Protein AF-A0A938MRL7-F1 (afdb_monomer)

Sequence (234 aa):
MRAWLLA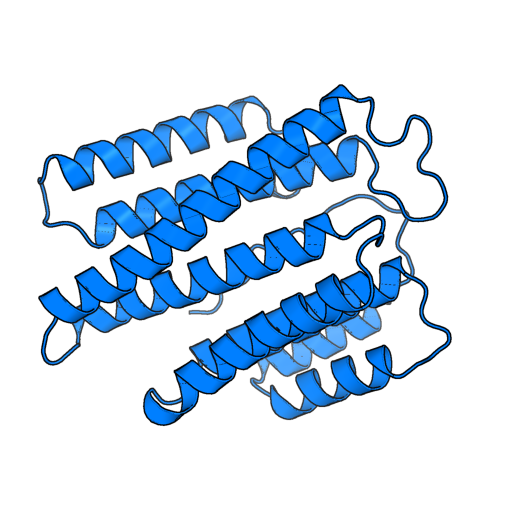ACFGLAANAAQFERADRQFLDGLLARRLFSMAELECRQKLQDGTLSDTARVEWVIELMRTRSERAAHAATANRAAHWQAAHDAAREFLERYPEARRRVLVEVQDALTSLAEGELARMEADVAAQPEAARERALTTIREAARELERLDKTLIEQITRGGGRDADDGALTTDELFSLQNNVRFQLARAYRNRALCYLPKSDDRVAALSMAVEQLHRTLSQLRADDPLAR

pLDDT: mean 87.22, std 16.65, range [33.06, 98.56]

Solvent-accessible surface area (backbone atoms only — not comparable to full-atom values): 12538 Å² total; per-residue (Å²): 137,80,77,76,83,69,76,67,89,79,58,68,74,99,77,72,81,69,70,40,71,63,59,52,53,49,44,52,54,27,54,76,69,65,38,40,72,59,41,42,49,51,31,52,55,56,69,67,44,86,83,60,48,74,59,50,45,52,52,38,50,48,52,36,26,50,42,29,40,54,42,20,77,72,41,59,77,94,56,18,65,63,27,45,48,52,18,50,46,51,41,50,55,46,51,69,76,41,71,82,44,72,56,47,66,60,44,56,49,52,44,31,51,46,39,34,52,51,14,50,50,39,41,65,48,11,81,76,42,100,52,36,70,66,33,20,51,55,15,38,52,39,23,52,51,18,34,53,47,33,55,52,49,45,52,53,42,53,53,45,49,72,75,49,29,41,92,62,57,56,99,62,46,56,34,45,67,45,47,50,52,48,39,45,47,40,39,48,50,34,17,51,31,28,43,53,45,19,70,52,40,60,89,91,35,68,69,21,52,52,25,40,50,52,16,52,52,35,41,52,58,36,64,77,67,60,52,88,80,35,56,90,67,108

Nearest PDB structures (foldseek):
  3efz-assembly2_C  TM=4.081E-01  e=1.093E+00  Cryptosporidium parvum Iowa II
  3efz-assembly1_A  TM=4.823E-01  e=2.180E+00  Cryptosporidium parvum Iowa II
  7qx4-assembly1_A  TM=4.033E-01  e=2.000E+00  Bacillus thuringiensis serovar israelensis
  7qx7-assembly1_A  TM=4.022E-01  e=2.824E+00  Bacillus thuringiensis serovar israelensis
  7qx6-assembly1_A  TM=4.034E-01  e=3.989E+00  Bacillus thuringiensis serovar israelensis

Mean predicted aligned error: 6.42 Å

Radius of gyration: 18.01 Å; Cα contacts (8 Å, |Δi|>4): 263; chains: 1; bounding box: 54×32×51 Å

Structure (mmCIF, N/CA/C/O backbone):
data_AF-A0A938MRL7-F1
#
_entry.id   AF-A0A938MRL7-F1
#
loop_
_atom_site.group_PDB
_atom_site.id
_atom_site.type_symbol
_atom_site.label_atom_id
_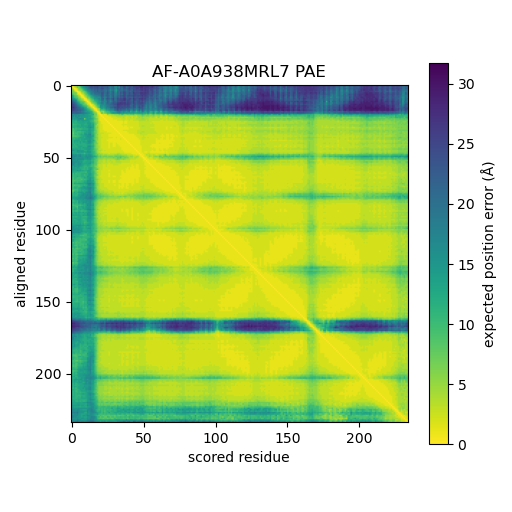atom_site.label_alt_id
_atom_site.label_comp_id
_atom_site.label_asym_id
_atom_site.label_entity_id
_atom_site.label_seq_id
_atom_site.pdbx_PDB_ins_code
_atom_site.Cartn_x
_atom_site.Cartn_y
_atom_site.Cartn_z
_atom_site.occupancy
_atom_site.B_iso_or_equiv
_atom_site.auth_seq_id
_atom_site.auth_comp_id
_atom_site.auth_asym_id
_atom_site.auth_atom_id
_atom_site.pdbx_PDB_model_num
ATOM 1 N N . MET A 1 1 ? 5.337 -14.453 -6.309 1.00 36.81 1 MET A N 1
ATOM 2 C CA . MET A 1 1 ? 5.127 -12.991 -6.197 1.00 36.81 1 MET A CA 1
ATOM 3 C C . MET A 1 1 ? 3.975 -12.628 -5.240 1.00 36.81 1 MET A C 1
ATOM 5 O O . MET A 1 1 ? 3.360 -11.597 -5.420 1.00 36.81 1 MET A O 1
ATOM 9 N N . ARG A 1 2 ? 3.670 -13.447 -4.212 1.00 37.44 2 ARG A N 1
ATOM 10 C CA . ARG A 1 2 ? 2.570 -13.207 -3.245 1.00 37.44 2 ARG A CA 1
ATOM 11 C C . ARG A 1 2 ? 2.991 -12.420 -1.988 1.00 37.44 2 ARG A C 1
ATOM 13 O O . ARG A 1 2 ? 2.153 -12.109 -1.162 1.00 37.44 2 ARG A O 1
ATOM 20 N N . ALA A 1 3 ? 4.283 -12.127 -1.828 1.00 33.06 3 ALA A N 1
ATOM 21 C CA . ALA A 1 3 ? 4.843 -11.665 -0.554 1.00 33.06 3 ALA A CA 1
ATOM 22 C C . ALA A 1 3 ? 4.902 -10.135 -0.372 1.00 33.06 3 ALA A C 1
ATOM 24 O O . ALA A 1 3 ? 5.317 -9.686 0.685 1.00 33.06 3 ALA A O 1
ATOM 25 N N . TRP A 1 4 ? 4.535 -9.330 -1.377 1.00 40.31 4 TRP A N 1
ATOM 26 C CA . TRP A 1 4 ? 4.836 -7.886 -1.362 1.00 40.31 4 TRP A CA 1
ATOM 27 C C . TRP A 1 4 ? 3.601 -6.982 -1.219 1.00 40.31 4 TRP A C 1
ATOM 29 O O . TRP A 1 4 ? 3.740 -5.830 -0.827 1.00 40.31 4 TRP A O 1
ATOM 39 N N . LEU A 1 5 ? 2.387 -7.478 -1.463 1.00 38.44 5 LEU A N 1
ATOM 40 C CA . LEU A 1 5 ? 1.155 -6.695 -1.265 1.00 38.44 5 LEU A CA 1
ATOM 41 C C . LEU A 1 5 ? 0.521 -6.902 0.122 1.00 38.44 5 LEU A C 1
ATOM 43 O O . LEU A 1 5 ? -0.350 -6.144 0.533 1.00 38.44 5 LEU A O 1
ATOM 47 N N . LEU A 1 6 ? 1.020 -7.875 0.887 1.00 39.78 6 LEU A N 1
ATOM 48 C CA . LEU A 1 6 ? 0.556 -8.196 2.233 1.00 39.78 6 LEU A CA 1
ATOM 49 C C . LEU A 1 6 ? 1.497 -7.619 3.287 1.00 39.78 6 LEU A C 1
ATOM 51 O O . LEU A 1 6 ? 2.194 -8.342 3.988 1.00 39.78 6 LEU A O 1
ATOM 55 N N . ALA A 1 7 ? 1.488 -6.304 3.424 1.00 39.88 7 ALA A N 1
ATOM 56 C CA . ALA A 1 7 ? 1.754 -5.708 4.725 1.00 39.88 7 ALA A CA 1
ATOM 57 C C . ALA A 1 7 ? 0.491 -4.976 5.162 1.00 39.88 7 ALA A C 1
ATOM 59 O O . ALA A 1 7 ? 0.459 -3.765 5.355 1.00 39.88 7 ALA A O 1
ATOM 60 N N . ALA A 1 8 ? -0.568 -5.777 5.246 1.00 41.50 8 ALA A N 1
ATOM 61 C CA . ALA A 1 8 ? -1.735 -5.525 6.055 1.00 41.50 8 ALA A CA 1
ATOM 62 C C . ALA A 1 8 ? -1.328 -4.803 7.353 1.00 41.50 8 ALA A C 1
ATOM 64 O O . ALA A 1 8 ? -0.519 -5.325 8.118 1.00 41.50 8 ALA A O 1
ATOM 65 N N . CYS A 1 9 ? -1.937 -3.653 7.644 1.00 39.16 9 CYS A N 1
ATOM 66 C CA . CYS A 1 9 ? -1.924 -3.025 8.973 1.00 39.16 9 CYS A CA 1
ATOM 67 C C . CYS A 1 9 ? -2.619 -3.896 10.052 1.00 39.16 9 CYS A C 1
ATOM 69 O O . CYS A 1 9 ? -3.051 -3.396 11.086 1.00 39.16 9 CYS A O 1
ATOM 71 N N . PHE A 1 10 ? -2.779 -5.201 9.828 1.00 44.22 10 PHE A N 1
ATOM 72 C CA . PHE A 1 10 ? -3.699 -6.040 10.579 1.00 44.22 10 PHE A CA 1
ATOM 73 C C . PHE A 1 10 ? -2.968 -6.922 11.578 1.00 44.22 10 PHE A C 1
ATOM 75 O O . PHE A 1 10 ? -2.737 -8.110 11.364 1.00 44.22 10 PHE A O 1
ATOM 82 N N . GLY A 1 11 ? -2.695 -6.321 12.726 1.00 38.25 11 GLY A N 1
ATOM 83 C CA . GLY A 1 11 ? -2.527 -7.051 13.971 1.00 38.25 11 GLY A CA 1
ATOM 84 C C . GLY A 1 11 ? -2.729 -6.123 15.157 1.00 38.25 11 GLY A C 1
ATOM 85 O O . GLY A 1 11 ? -1.874 -6.001 16.018 1.00 38.25 11 GLY A O 1
ATOM 86 N N . LEU A 1 12 ? -3.859 -5.429 15.193 1.00 40.09 12 LEU A N 1
ATOM 87 C CA . LEU A 1 12 ? -4.138 -4.487 16.258 1.00 40.09 12 LEU A CA 1
ATOM 88 C C . LEU A 1 12 ? -5.397 -4.890 17.028 1.00 40.09 12 LEU A C 1
ATOM 90 O O . LEU A 1 12 ? -6.520 -4.773 16.557 1.00 40.09 12 LEU A O 1
ATOM 94 N N . ALA A 1 13 ? -5.099 -5.512 18.172 1.00 33.78 13 ALA A N 1
ATOM 95 C CA . ALA A 1 13 ? -5.871 -5.760 19.387 1.00 33.78 13 ALA A CA 1
ATOM 96 C C . ALA A 1 13 ? -7.407 -5.931 19.302 1.00 33.78 13 ALA A C 1
ATOM 98 O O . ALA A 1 13 ? -8.178 -4.980 19.304 1.00 33.78 13 ALA A O 1
ATOM 99 N N . ALA A 1 14 ? -7.822 -7.198 19.398 1.00 36.56 14 ALA A N 1
ATOM 100 C CA . ALA A 1 14 ? -8.811 -7.772 20.330 1.00 36.56 14 ALA A CA 1
ATOM 101 C C . ALA A 1 14 ? -10.240 -7.202 20.515 1.00 36.56 14 ALA A C 1
ATOM 103 O O . ALA A 1 14 ? -11.032 -7.922 21.113 1.00 36.56 14 ALA A O 1
ATOM 104 N N . ASN A 1 15 ? -10.631 -6.034 19.996 1.00 38.38 15 ASN A N 1
ATOM 105 C CA . ASN A 1 15 ? -11.994 -5.498 20.198 1.00 38.38 15 ASN A CA 1
ATOM 106 C C . ASN A 1 15 ? -12.807 -5.231 18.918 1.00 38.38 15 ASN A C 1
ATOM 108 O O . ASN A 1 15 ? -13.954 -4.807 19.004 1.00 38.38 15 ASN A O 1
ATOM 112 N N . ALA A 1 16 ? -12.284 -5.570 17.736 1.00 41.09 16 ALA A N 1
ATOM 113 C CA . ALA A 1 16 ? -13.048 -5.601 16.486 1.00 41.09 16 ALA A CA 1
ATOM 114 C C . ALA A 1 16 ? -13.421 -7.048 16.123 1.00 41.09 16 ALA A C 1
ATOM 116 O O . ALA A 1 16 ? -12.816 -7.680 15.259 1.00 41.09 16 ALA A O 1
ATOM 117 N N . ALA A 1 17 ? -14.432 -7.596 16.795 1.00 42.47 17 ALA A N 1
ATOM 118 C CA . ALA A 1 17 ? -15.035 -8.881 16.434 1.00 42.47 17 ALA A CA 1
ATOM 119 C C . ALA A 1 17 ? -15.922 -8.808 15.165 1.00 42.47 17 ALA A C 1
ATOM 121 O O . ALA A 1 17 ? -16.659 -9.751 14.897 1.00 42.47 17 ALA A O 1
ATOM 122 N N . GLN A 1 18 ? -15.888 -7.708 14.399 1.00 48.53 18 GLN A N 1
ATOM 123 C CA . GLN A 1 18 ? -16.966 -7.356 13.463 1.00 48.53 18 GLN A CA 1
ATOM 124 C C . GLN A 1 18 ? -16.588 -7.346 11.973 1.00 48.53 18 GLN A C 1
ATOM 126 O O . GLN A 1 18 ? -17.486 -7.390 11.137 1.00 48.53 18 GLN A O 1
ATOM 131 N N . PHE A 1 19 ? -15.300 -7.433 11.624 1.00 54.62 19 PHE A N 1
ATOM 132 C CA . PHE A 1 19 ? -14.919 -8.122 10.392 1.00 54.62 19 PHE A CA 1
ATOM 133 C C . PHE A 1 19 ? -14.842 -9.603 10.733 1.00 54.62 19 PHE A C 1
ATOM 135 O O . PHE A 1 19 ? -13.850 -10.066 11.311 1.00 54.62 19 PHE A O 1
ATOM 142 N N . GLU A 1 20 ? -15.924 -10.337 10.474 1.00 67.00 20 GLU A N 1
ATOM 143 C CA . GLU A 1 20 ? -15.973 -11.746 10.829 1.00 67.00 20 GLU A CA 1
ATOM 144 C C . GLU A 1 20 ? -14.747 -12.450 10.245 1.00 67.00 20 GLU A C 1
ATOM 146 O O . GLU A 1 20 ? -14.403 -12.313 9.069 1.00 67.00 20 GLU A O 1
ATOM 151 N N . ARG A 1 21 ? -14.054 -13.230 11.077 1.00 69.94 21 ARG A N 1
ATOM 152 C CA . ARG A 1 21 ? -12.912 -14.044 10.638 1.00 69.94 21 ARG A CA 1
ATOM 153 C C . ARG A 1 21 ? -13.261 -14.860 9.379 1.00 69.94 21 ARG A C 1
ATOM 155 O O . ARG A 1 21 ? -12.379 -15.108 8.561 1.00 69.94 21 ARG A O 1
ATOM 162 N N . ALA A 1 22 ? -14.534 -15.237 9.233 1.00 79.88 22 ALA A N 1
ATOM 163 C CA . ALA A 1 22 ? -15.099 -15.875 8.052 1.00 79.88 22 ALA A CA 1
ATOM 164 C C . ALA A 1 22 ? -15.047 -14.982 6.799 1.00 79.88 22 ALA A C 1
ATOM 166 O O . ALA A 1 22 ? -14.498 -15.424 5.792 1.00 79.88 22 ALA A O 1
ATOM 167 N N . ASP A 1 23 ? -15.524 -13.734 6.868 1.00 85.19 23 ASP A N 1
ATOM 168 C CA . ASP A 1 23 ? -15.465 -12.762 5.764 1.00 85.19 23 ASP A CA 1
ATOM 169 C C . ASP A 1 23 ? -14.012 -12.547 5.300 1.00 85.19 23 ASP A C 1
ATOM 171 O O . ASP A 1 23 ? -13.722 -12.564 4.100 1.00 85.19 23 ASP A O 1
ATOM 175 N N . ARG A 1 24 ? -13.058 -12.472 6.240 1.00 81.50 24 ARG A N 1
ATOM 176 C CA . ARG A 1 24 ? -11.625 -12.377 5.904 1.00 81.50 24 ARG A CA 1
ATOM 177 C C . ARG A 1 24 ? -11.102 -13.600 5.178 1.00 81.50 24 ARG A C 1
ATOM 179 O O . ARG A 1 24 ? -10.484 -13.478 4.125 1.00 81.50 24 ARG A O 1
ATOM 186 N N . GLN A 1 25 ? -11.352 -14.781 5.732 1.00 85.44 25 GLN A N 1
ATOM 187 C CA . GLN A 1 25 ? -10.921 -16.035 5.121 1.00 85.44 25 GLN A CA 1
ATOM 188 C C . GLN A 1 25 ? -11.546 -16.233 3.739 1.00 85.44 25 GLN A C 1
ATOM 190 O O . GLN A 1 25 ? -10.893 -16.760 2.835 1.00 85.44 25 GLN A O 1
ATOM 195 N N . PHE A 1 26 ? -12.790 -15.792 3.567 1.00 89.69 26 PHE A N 1
ATOM 196 C CA . PHE A 1 26 ? -13.485 -15.820 2.295 1.00 89.69 26 PHE A CA 1
ATOM 197 C C . PHE A 1 26 ? -12.801 -14.914 1.265 1.00 89.69 26 PHE A C 1
ATOM 199 O O . PHE A 1 26 ? -12.382 -15.415 0.216 1.00 89.69 26 PHE A O 1
ATOM 206 N N . LEU A 1 27 ? -12.594 -13.628 1.576 1.00 91.19 27 LEU A N 1
ATOM 207 C CA . LEU A 1 27 ? -11.893 -12.699 0.681 1.00 91.19 27 LEU A CA 1
ATOM 208 C C . LEU A 1 27 ? -10.471 -13.164 0.368 1.00 91.19 27 LEU A C 1
ATOM 210 O O . LEU A 1 27 ? -10.093 -13.227 -0.802 1.00 91.19 27 LEU A O 1
ATOM 214 N N . ASP A 1 28 ? -9.697 -13.570 1.376 1.00 87.62 28 ASP A N 1
ATOM 215 C CA . ASP A 1 28 ? -8.347 -14.100 1.172 1.00 87.62 28 ASP A CA 1
ATOM 216 C C . ASP A 1 28 ? -8.371 -15.336 0.258 1.00 87.62 28 ASP A C 1
ATOM 218 O O . ASP A 1 28 ? -7.516 -15.497 -0.619 1.00 87.62 28 ASP A O 1
ATOM 222 N N . GLY A 1 29 ? -9.387 -16.192 0.399 1.00 91.06 29 GLY A N 1
ATOM 223 C CA . GLY A 1 29 ? -9.623 -17.342 -0.467 1.00 91.06 29 GLY A CA 1
ATOM 224 C C . GLY A 1 29 ? -9.905 -16.964 -1.925 1.00 91.06 29 GLY A C 1
ATOM 225 O O . GLY A 1 29 ? -9.401 -17.645 -2.832 1.00 91.06 29 GLY A O 1
ATOM 226 N N . LEU A 1 30 ? -10.671 -15.894 -2.158 1.00 94.56 30 LEU A N 1
ATOM 227 C CA . LEU A 1 30 ? -10.951 -15.346 -3.488 1.00 94.56 30 LEU A CA 1
ATOM 228 C C . LEU A 1 30 ? -9.700 -14.713 -4.104 1.00 94.56 30 LEU A C 1
ATOM 230 O O . LEU A 1 30 ? -9.339 -15.047 -5.236 1.00 94.56 30 LEU A O 1
ATOM 234 N N . LEU A 1 31 ? -8.994 -13.864 -3.352 1.00 91.38 31 LEU A N 1
ATOM 235 C CA . LEU A 1 31 ? -7.766 -13.198 -3.793 1.00 91.38 31 LEU A CA 1
ATOM 236 C C . LEU A 1 31 ? -6.668 -14.212 -4.120 1.00 91.38 31 LEU A C 1
ATOM 238 O O . LEU A 1 31 ? -6.041 -14.134 -5.178 1.00 91.38 31 LEU A O 1
ATOM 242 N N . ALA A 1 32 ? -6.497 -15.242 -3.287 1.00 90.31 32 ALA A N 1
ATOM 243 C CA . ALA A 1 32 ? -5.550 -16.321 -3.548 1.00 90.31 32 ALA A CA 1
ATOM 244 C C . ALA A 1 32 ? -5.823 -17.014 -4.895 1.00 90.31 32 ALA A C 1
ATOM 246 O O . ALA A 1 32 ? -4.884 -17.406 -5.593 1.00 90.31 32 ALA A O 1
ATOM 247 N N . ARG A 1 33 ? -7.093 -17.139 -5.285 1.00 95.00 33 ARG A N 1
ATOM 248 C CA . ARG A 1 33 ? -7.525 -17.745 -6.553 1.00 95.00 33 ARG A CA 1
ATOM 249 C C . ARG A 1 33 ? -7.672 -16.733 -7.691 1.00 95.00 33 ARG A C 1
ATOM 251 O O . ARG A 1 33 ? -8.078 -17.121 -8.781 1.00 95.00 33 ARG A O 1
ATOM 258 N N . ARG A 1 34 ? -7.313 -15.463 -7.462 1.00 94.00 34 ARG A N 1
ATOM 259 C CA . ARG A 1 34 ? -7.451 -14.347 -8.415 1.00 94.00 34 ARG A CA 1
ATOM 260 C C . ARG A 1 34 ? -8.892 -14.108 -8.871 1.00 94.00 34 ARG A C 1
ATOM 262 O O . ARG A 1 34 ? -9.135 -13.623 -9.974 1.00 94.00 34 ARG A O 1
ATOM 269 N N . LEU A 1 35 ? -9.861 -14.422 -8.015 1.00 96.81 35 LEU A N 1
ATOM 270 C CA . LEU A 1 35 ? -11.284 -14.187 -8.256 1.00 96.81 35 LEU A CA 1
ATOM 271 C C . LEU A 1 35 ? -11.655 -12.735 -7.912 1.00 96.81 35 LEU A C 1
ATOM 273 O O . LEU A 1 35 ? -12.551 -12.477 -7.112 1.00 96.81 35 LEU A O 1
ATOM 277 N N . PHE A 1 36 ? -10.946 -11.776 -8.517 1.00 95.62 36 PHE A N 1
ATOM 278 C CA . PHE A 1 36 ? -11.021 -10.357 -8.151 1.00 95.62 36 PHE A CA 1
ATOM 279 C C . PHE A 1 36 ? -12.407 -9.751 -8.356 1.00 95.62 36 PHE A C 1
ATOM 281 O O . PHE A 1 36 ? -12.861 -8.987 -7.516 1.00 95.62 36 PHE A O 1
ATOM 288 N N . SER A 1 37 ? -13.105 -10.115 -9.436 1.00 95.88 37 SER A N 1
ATOM 289 C CA . SER A 1 37 ? -14.460 -9.611 -9.693 1.00 95.88 37 SER A CA 1
ATOM 290 C C . SER A 1 37 ? -15.455 -10.039 -8.611 1.00 95.88 37 SER A C 1
ATOM 292 O O . SER A 1 37 ? -16.345 -9.267 -8.274 1.00 95.88 37 SER A O 1
ATOM 294 N N . MET A 1 38 ? -15.297 -11.247 -8.056 1.00 96.69 38 MET A N 1
ATOM 295 C CA . MET A 1 38 ? -16.152 -11.742 -6.971 1.00 96.69 38 MET A CA 1
ATOM 296 C C . MET A 1 38 ? -15.817 -11.052 -5.650 1.00 96.69 38 MET A C 1
ATOM 298 O O . MET A 1 38 ? -16.724 -10.629 -4.947 1.00 96.69 38 MET A O 1
ATOM 302 N N . ALA A 1 39 ? -14.526 -10.886 -5.345 1.00 96.69 39 ALA A N 1
ATOM 303 C CA . ALA A 1 39 ? -14.092 -10.163 -4.150 1.00 96.69 39 ALA A CA 1
ATOM 304 C C . ALA A 1 39 ? -14.555 -8.695 -4.182 1.00 96.69 39 ALA A C 1
ATOM 306 O O . ALA A 1 39 ? -15.069 -8.180 -3.197 1.00 96.69 39 ALA A O 1
ATOM 307 N N . GLU A 1 40 ? -14.453 -8.034 -5.338 1.00 96.38 40 GLU A N 1
ATOM 308 C CA . GLU A 1 40 ? -14.922 -6.659 -5.513 1.00 96.38 40 GLU A CA 1
ATOM 309 C C . GLU A 1 40 ? -16.447 -6.549 -5.374 1.00 96.38 40 GLU A C 1
ATOM 311 O O . GLU A 1 40 ? -16.941 -5.594 -4.770 1.00 96.38 40 GLU A O 1
ATOM 316 N N . LEU A 1 41 ? -17.195 -7.517 -5.916 1.00 96.25 41 LEU A N 1
ATOM 317 C CA . LEU A 1 41 ? -18.646 -7.575 -5.758 1.00 96.25 41 LEU A CA 1
ATOM 318 C C . LEU A 1 41 ? -19.035 -7.711 -4.281 1.00 96.25 41 LEU A C 1
ATOM 320 O O . LEU A 1 41 ? -19.887 -6.951 -3.829 1.00 96.25 41 LEU A O 1
ATOM 324 N N . GLU A 1 42 ? -18.380 -8.611 -3.546 1.00 95.12 42 GLU A N 1
ATOM 325 C CA . GLU A 1 42 ? -18.611 -8.821 -2.112 1.00 95.12 42 GLU A CA 1
ATOM 326 C C . GLU A 1 42 ? -18.386 -7.527 -1.320 1.00 95.12 42 GLU A C 1
ATOM 328 O O . GLU A 1 42 ? -19.289 -7.056 -0.627 1.00 95.12 42 GLU A O 1
ATOM 333 N N . CYS A 1 43 ? -17.229 -6.876 -1.498 1.00 95.25 43 CYS A N 1
ATOM 334 C CA . CYS A 1 43 ? -16.935 -5.623 -0.802 1.00 95.25 43 CYS A CA 1
ATOM 335 C C . CYS A 1 43 ? -17.974 -4.537 -1.113 1.00 95.25 43 CYS A C 1
ATOM 337 O O . CYS A 1 43 ? -18.409 -3.810 -0.221 1.00 95.25 43 CYS A O 1
ATOM 339 N N . ARG A 1 44 ? -18.407 -4.421 -2.376 1.00 95.62 44 ARG A N 1
ATOM 340 C CA . ARG A 1 44 ? -19.424 -3.438 -2.774 1.00 95.62 44 ARG A CA 1
ATOM 341 C C . ARG A 1 44 ? -20.796 -3.742 -2.185 1.00 95.62 44 ARG A C 1
ATOM 343 O O . ARG A 1 44 ? -21.479 -2.802 -1.792 1.00 95.62 44 ARG A O 1
ATOM 350 N N . GLN A 1 45 ? -21.199 -5.009 -2.139 1.00 94.12 45 GLN A N 1
ATOM 351 C CA . GLN A 1 45 ? -22.466 -5.420 -1.532 1.00 94.12 45 GLN A CA 1
ATOM 352 C C . GLN A 1 45 ? -22.480 -5.096 -0.040 1.00 94.12 45 GLN A C 1
ATOM 354 O O . GLN A 1 45 ? -23.430 -4.483 0.438 1.00 94.12 45 GLN A O 1
ATOM 359 N N . LYS A 1 46 ? -21.390 -5.403 0.670 1.00 93.12 46 LYS A N 1
ATOM 360 C CA . LYS A 1 46 ? -21.247 -5.062 2.088 1.00 93.12 46 LYS A CA 1
ATOM 361 C C . LYS A 1 46 ? -21.299 -3.549 2.293 1.00 93.12 46 LYS A C 1
ATOM 363 O O . LYS A 1 46 ? -22.089 -3.082 3.097 1.00 93.12 46 LYS A O 1
ATOM 368 N N . LEU A 1 47 ? -20.565 -2.759 1.504 1.00 94.00 47 LEU A N 1
ATOM 369 C CA . LEU A 1 47 ? -20.575 -1.288 1.602 1.00 94.00 47 LEU A CA 1
ATOM 370 C C . LEU A 1 47 ? -21.942 -0.636 1.317 1.00 94.00 47 LEU A C 1
ATOM 372 O O . LEU A 1 47 ? -22.172 0.494 1.758 1.00 94.00 47 LEU A O 1
ATOM 376 N N . GLN A 1 48 ? -22.832 -1.317 0.589 1.00 93.06 48 GLN A N 1
ATOM 377 C CA . GLN A 1 48 ? -24.208 -0.870 0.341 1.00 93.06 48 GLN A CA 1
ATOM 378 C C . GLN A 1 48 ? -25.150 -1.135 1.519 1.00 93.06 48 GLN A C 1
ATOM 380 O O . GLN A 1 48 ? -26.233 -0.550 1.561 1.00 93.06 48 GLN A O 1
ATOM 385 N N . ASP A 1 49 ? -24.752 -1.971 2.476 1.00 89.50 49 ASP A N 1
ATOM 386 C CA . 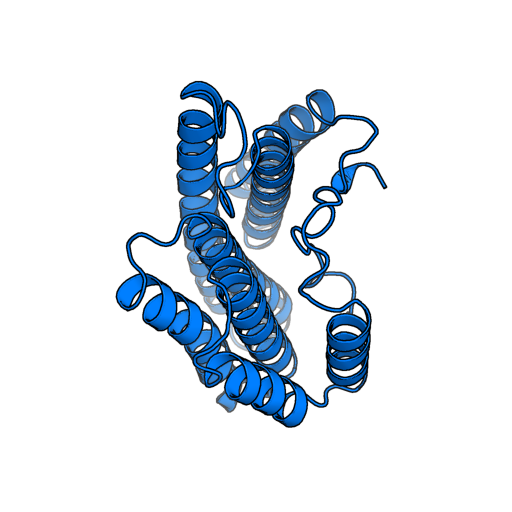ASP A 1 49 ? -25.526 -2.203 3.685 1.00 89.50 49 ASP A CA 1
ATOM 387 C C . ASP A 1 49 ? -25.532 -0.934 4.559 1.00 89.50 49 ASP A C 1
ATOM 389 O O . ASP A 1 49 ? -24.510 -0.466 5.080 1.00 89.50 49 ASP A O 1
ATOM 393 N N . GLY A 1 50 ? -26.722 -0.345 4.699 1.00 83.56 50 GLY A N 1
ATOM 394 C CA . GLY A 1 50 ? -26.949 0.859 5.494 1.00 83.56 50 GLY A CA 1
ATOM 395 C C . GLY A 1 50 ? -26.777 0.649 7.000 1.00 83.56 50 GLY A C 1
ATOM 396 O O . GLY A 1 50 ? -26.708 1.633 7.729 1.00 83.56 50 GLY A O 1
ATOM 397 N N . THR A 1 51 ? -26.686 -0.600 7.467 1.00 88.00 51 THR A N 1
ATOM 398 C CA . THR A 1 51 ? -26.522 -0.949 8.886 1.00 88.00 51 THR A CA 1
ATOM 399 C C . THR A 1 51 ? -25.060 -1.102 9.314 1.00 88.00 51 THR A C 1
ATOM 401 O O . THR A 1 51 ? -24.790 -1.284 10.502 1.00 88.00 51 THR A O 1
ATOM 404 N N . LEU A 1 52 ? -24.103 -0.989 8.380 1.00 89.06 52 LEU A N 1
ATOM 405 C CA . LEU A 1 52 ? -22.676 -1.049 8.700 1.00 89.06 52 LEU A CA 1
ATOM 406 C C . LEU A 1 52 ? -22.271 0.053 9.680 1.00 89.06 52 LEU A C 1
ATOM 408 O O . LEU A 1 52 ? -22.462 1.243 9.403 1.00 89.06 52 LEU A O 1
ATOM 412 N N . SER A 1 53 ? -21.603 -0.361 10.758 1.00 88.06 53 SER A N 1
ATOM 413 C CA . SER A 1 53 ? -20.879 0.547 11.644 1.00 88.06 53 SER A CA 1
ATOM 414 C C . SER A 1 53 ? -19.759 1.272 10.893 1.00 88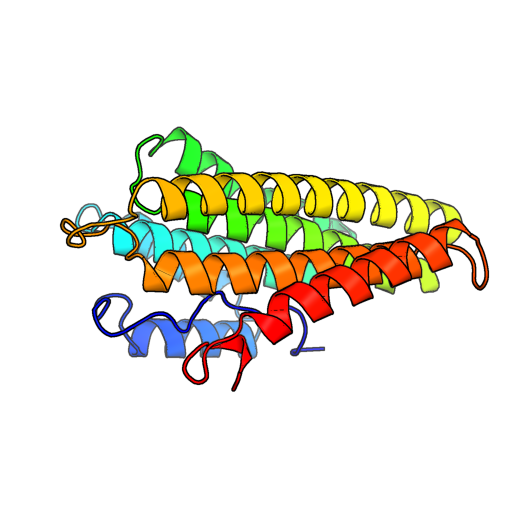.06 53 SER A C 1
ATOM 416 O O . SER A 1 53 ? -19.239 0.780 9.886 1.00 88.06 53 SER A O 1
ATOM 418 N N . ASP A 1 54 ? -19.345 2.432 11.401 1.00 87.44 54 ASP A N 1
ATOM 419 C CA . ASP A 1 54 ? -18.257 3.215 10.803 1.00 87.44 54 ASP A CA 1
ATOM 420 C C . ASP A 1 54 ? -16.951 2.415 10.719 1.00 87.44 54 ASP A C 1
ATOM 422 O O . ASP A 1 54 ? -16.254 2.463 9.704 1.00 87.44 54 ASP A O 1
ATOM 426 N N . THR A 1 55 ? -16.647 1.628 11.755 1.00 87.75 55 THR A N 1
ATOM 427 C CA . THR A 1 55 ? -15.483 0.734 11.782 1.00 87.75 55 THR A CA 1
ATOM 428 C C . THR A 1 55 ? -15.557 -0.300 10.665 1.00 87.75 55 THR A C 1
ATOM 430 O O . THR A 1 55 ? -14.629 -0.391 9.863 1.00 87.75 55 THR A O 1
ATOM 433 N N . ALA A 1 56 ? -16.674 -1.025 10.554 1.00 88.88 56 ALA A N 1
ATOM 434 C CA . ALA A 1 56 ? -16.834 -2.050 9.526 1.00 88.88 56 ALA A CA 1
ATOM 435 C C . ALA A 1 56 ? -16.803 -1.442 8.114 1.00 88.88 56 ALA A C 1
ATOM 437 O O . ALA A 1 56 ? -16.255 -2.028 7.184 1.00 88.88 56 ALA A O 1
ATOM 438 N N . ARG A 1 57 ? -17.334 -0.227 7.941 1.00 93.12 57 ARG A N 1
ATOM 439 C CA . ARG A 1 57 ? -17.274 0.501 6.669 1.00 93.12 57 ARG A CA 1
ATOM 440 C C . ARG A 1 57 ? -15.838 0.834 6.259 1.00 93.12 57 ARG A C 1
ATOM 442 O O . ARG A 1 57 ? -15.495 0.660 5.089 1.00 93.12 57 ARG A O 1
ATOM 449 N N . VAL A 1 58 ? -15.006 1.282 7.204 1.00 93.50 58 VAL A N 1
ATOM 450 C CA . VAL A 1 58 ? -13.569 1.525 6.978 1.00 93.50 58 VAL A CA 1
ATOM 451 C C . VAL A 1 58 ? -12.851 0.232 6.591 1.00 93.50 58 VAL A C 1
ATOM 453 O O . VAL A 1 58 ? -12.070 0.220 5.643 1.00 93.50 58 VAL A O 1
ATOM 456 N N . GLU A 1 59 ? -13.141 -0.873 7.274 1.00 91.56 59 GLU A N 1
ATOM 457 C CA . GLU A 1 59 ? -12.550 -2.177 6.954 1.00 91.56 59 GLU A CA 1
ATOM 458 C C . GLU A 1 59 ? -12.928 -2.637 5.538 1.00 91.56 59 GLU A C 1
ATOM 460 O O . GLU A 1 59 ? -12.055 -2.995 4.747 1.00 91.56 59 GLU A O 1
ATOM 465 N N . TRP A 1 60 ? -14.208 -2.549 5.168 1.00 94.88 60 TRP A N 1
ATOM 466 C CA . TRP A 1 60 ? -14.675 -2.956 3.842 1.00 94.88 60 TRP A CA 1
ATOM 467 C C . TRP A 1 60 ? -14.139 -2.085 2.703 1.00 94.88 60 TRP A C 1
ATOM 469 O O . TRP A 1 60 ? -13.847 -2.618 1.628 1.00 94.88 60 TRP A O 1
ATOM 479 N N . VAL A 1 61 ? -13.974 -0.769 2.899 1.00 97.12 61 VAL A N 1
ATOM 480 C CA . VAL A 1 61 ? -13.350 0.067 1.858 1.00 97.12 61 VAL A CA 1
ATOM 481 C C . VAL A 1 61 ? -11.863 -0.257 1.705 1.00 97.12 61 VAL A C 1
ATOM 483 O O . VAL A 1 61 ? -11.382 -0.340 0.578 1.00 97.12 61 VAL A O 1
ATOM 486 N N . ILE A 1 62 ? -11.150 -0.542 2.799 1.00 96.19 62 ILE A N 1
ATOM 487 C CA . ILE A 1 62 ? -9.748 -0.980 2.746 1.00 96.19 62 ILE A CA 1
ATOM 488 C C . ILE A 1 62 ? -9.621 -2.298 1.971 1.00 96.19 62 ILE A C 1
ATOM 490 O O . ILE A 1 62 ? -8.756 -2.413 1.099 1.00 96.19 62 ILE A O 1
ATOM 494 N N . GLU A 1 63 ? -10.504 -3.271 2.208 1.00 94.31 63 GLU A N 1
ATOM 495 C CA . GLU A 1 63 ? -10.493 -4.536 1.458 1.00 94.31 63 GLU A CA 1
ATOM 496 C C . GLU A 1 63 ? -10.884 -4.355 -0.017 1.00 94.31 63 GLU A C 1
ATOM 498 O O . GLU A 1 63 ? -10.333 -5.028 -0.897 1.00 94.31 63 GLU A O 1
ATOM 503 N N . LEU A 1 64 ? -11.781 -3.414 -0.333 1.00 97.38 64 LEU A N 1
ATOM 504 C CA . LEU A 1 64 ? -12.076 -3.031 -1.716 1.00 97.38 64 LEU A CA 1
ATOM 505 C C . LEU A 1 64 ? -10.835 -2.453 -2.412 1.00 97.38 64 LEU A C 1
ATOM 507 O O . LEU A 1 64 ? -10.504 -2.876 -3.523 1.00 97.38 64 LEU A O 1
ATOM 511 N N . MET A 1 65 ? -10.133 -1.522 -1.760 1.00 97.75 65 MET A N 1
ATOM 512 C CA . MET A 1 65 ? -8.893 -0.933 -2.275 1.00 97.75 65 MET A CA 1
ATOM 513 C C . MET A 1 65 ? -7.843 -2.016 -2.513 1.00 97.75 65 MET A C 1
ATOM 515 O O . MET A 1 65 ? -7.327 -2.138 -3.621 1.00 97.75 65 MET A O 1
ATOM 519 N N . ARG A 1 66 ? -7.593 -2.873 -1.516 1.00 95.00 66 ARG A N 1
ATOM 520 C CA . ARG A 1 66 ? -6.654 -3.998 -1.618 1.00 95.00 66 ARG A CA 1
ATOM 521 C C . ARG A 1 66 ? -7.013 -4.931 -2.773 1.00 95.00 66 ARG A C 1
ATOM 523 O O . ARG A 1 66 ? -6.140 -5.291 -3.558 1.00 95.00 66 ARG A O 1
ATOM 530 N N . THR A 1 67 ? -8.289 -5.280 -2.923 1.00 96.00 67 THR A N 1
ATOM 531 C CA . THR A 1 67 ? -8.769 -6.131 -4.022 1.00 96.00 67 THR A CA 1
ATOM 532 C C . THR A 1 67 ? -8.493 -5.507 -5.390 1.00 96.00 67 THR A C 1
ATOM 534 O O . THR A 1 67 ? -8.033 -6.196 -6.305 1.00 96.00 67 THR A O 1
ATOM 537 N N . ARG A 1 68 ? -8.741 -4.202 -5.543 1.00 97.19 68 ARG A N 1
ATOM 538 C CA . ARG A 1 68 ? -8.498 -3.471 -6.796 1.00 97.19 68 ARG A CA 1
ATOM 539 C C . ARG A 1 68 ? -7.006 -3.332 -7.103 1.00 97.19 68 ARG A C 1
ATOM 541 O O . ARG A 1 68 ? -6.611 -3.557 -8.245 1.00 97.19 68 ARG A O 1
ATOM 548 N N . SER A 1 69 ? -6.186 -3.079 -6.089 1.00 95.81 69 SER A N 1
ATOM 549 C CA . SER A 1 69 ? -4.723 -3.035 -6.187 1.00 95.81 69 SER A CA 1
ATOM 550 C C . SER A 1 69 ? -4.123 -4.389 -6.587 1.00 95.81 69 SER A C 1
ATOM 552 O O . SER A 1 69 ? -3.307 -4.472 -7.503 1.00 95.81 69 SER A O 1
ATOM 554 N N . GLU A 1 70 ? -4.582 -5.484 -5.978 1.00 94.19 70 GLU A N 1
ATOM 555 C CA . GLU A 1 70 ? -4.185 -6.852 -6.349 1.00 94.19 70 GLU A CA 1
ATOM 556 C C . GLU A 1 70 ? -4.609 -7.196 -7.784 1.00 94.19 70 GLU A C 1
ATOM 558 O O . GLU A 1 70 ? -3.840 -7.763 -8.567 1.00 94.19 70 GLU A O 1
ATOM 563 N N . ARG A 1 71 ? -5.822 -6.793 -8.177 1.00 95.81 71 ARG A N 1
ATOM 564 C CA . ARG A 1 71 ? -6.294 -6.938 -9.555 1.00 95.81 71 ARG A CA 1
ATOM 565 C C . ARG A 1 71 ? -5.414 -6.163 -10.532 1.00 95.81 71 ARG A C 1
ATOM 567 O O . ARG A 1 71 ? -5.072 -6.709 -11.579 1.00 95.81 71 ARG A O 1
ATOM 574 N N . ALA A 1 72 ? -5.032 -4.930 -10.199 1.00 96.00 72 ALA A N 1
ATOM 575 C CA . ALA A 1 72 ? -4.135 -4.116 -11.012 1.00 96.00 72 ALA A CA 1
ATOM 576 C C . ALA A 1 72 ? -2.777 -4.805 -11.198 1.00 96.00 72 ALA A C 1
ATOM 578 O O . ALA A 1 72 ? -2.306 -4.956 -12.328 1.00 96.00 72 ALA A O 1
ATOM 579 N N . ALA A 1 73 ? -2.198 -5.325 -10.114 1.00 94.50 73 ALA A N 1
ATOM 580 C CA . ALA A 1 73 ? -0.924 -6.035 -10.151 1.00 94.50 73 ALA A CA 1
ATOM 581 C C . ALA A 1 73 ? -0.941 -7.289 -11.046 1.00 94.50 73 ALA A C 1
ATOM 583 O O . ALA A 1 73 ? 0.092 -7.694 -11.580 1.00 94.50 73 ALA A O 1
ATOM 584 N N . HIS A 1 74 ? -2.117 -7.884 -11.251 1.00 93.56 74 HIS A N 1
ATOM 585 C CA . HIS A 1 74 ? -2.319 -9.055 -12.102 1.00 93.56 74 HIS A CA 1
ATOM 586 C C . HIS A 1 74 ? -2.930 -8.754 -13.478 1.00 93.56 74 HIS A C 1
ATOM 588 O O . HIS A 1 74 ? -3.101 -9.673 -14.282 1.00 93.56 74 HIS A O 1
ATOM 594 N N . ALA A 1 75 ? -3.250 -7.496 -13.768 1.00 93.31 75 ALA A N 1
ATOM 595 C CA . ALA A 1 75 ? -3.843 -7.097 -15.032 1.00 93.31 75 ALA A CA 1
ATOM 596 C C . ALA A 1 75 ? -2.796 -6.925 -16.139 1.00 93.31 75 ALA A C 1
ATOM 598 O O . ALA A 1 75 ? -1.631 -6.582 -15.901 1.00 93.31 75 ALA A O 1
ATOM 599 N N . ALA A 1 76 ? -3.250 -7.102 -17.382 1.00 89.75 76 ALA A N 1
ATOM 600 C CA . ALA A 1 76 ? -2.489 -6.698 -18.555 1.00 89.75 76 ALA A CA 1
ATOM 601 C C . ALA A 1 76 ? -2.238 -5.182 -18.527 1.00 89.75 76 ALA A C 1
ATOM 603 O O . ALA A 1 76 ? -3.106 -4.416 -18.101 1.00 89.75 76 ALA A O 1
ATOM 604 N N . THR A 1 77 ? -1.084 -4.747 -19.039 1.00 86.56 77 THR A N 1
ATOM 605 C CA . THR A 1 77 ? -0.636 -3.344 -19.005 1.00 86.56 77 THR A CA 1
ATOM 606 C C . THR A 1 77 ? -1.694 -2.362 -19.516 1.00 86.56 77 THR A C 1
ATOM 608 O O . THR A 1 77 ? -1.883 -1.315 -18.908 1.00 86.56 77 THR A O 1
ATOM 611 N N . ALA A 1 78 ? -2.443 -2.727 -20.565 1.00 87.81 78 ALA A N 1
ATOM 612 C CA . ALA A 1 78 ? -3.490 -1.884 -21.152 1.00 87.81 78 ALA A CA 1
ATOM 613 C C . ALA A 1 78 ? -4.639 -1.535 -20.184 1.00 87.81 78 ALA A C 1
ATOM 615 O O . ALA A 1 78 ? -5.207 -0.454 -20.282 1.00 87.81 78 ALA A O 1
ATOM 616 N N . ASN A 1 79 ? -4.965 -2.422 -19.237 1.00 89.56 79 ASN A N 1
ATOM 617 C CA . ASN A 1 79 ? -6.089 -2.243 -18.306 1.00 89.56 79 ASN A CA 1
ATOM 618 C C . ASN A 1 79 ? -5.636 -1.873 -16.888 1.00 89.56 79 ASN A C 1
ATOM 620 O O . ASN A 1 79 ? -6.457 -1.562 -16.028 1.00 89.56 79 ASN A O 1
ATOM 624 N N . ARG A 1 80 ? -4.330 -1.936 -16.619 1.00 92.94 80 ARG A N 1
ATOM 625 C CA . ARG A 1 80 ? -3.777 -1.820 -15.270 1.00 92.94 80 ARG A CA 1
ATOM 626 C C . ARG A 1 80 ? -4.033 -0.459 -14.633 1.00 92.94 80 ARG A C 1
ATOM 628 O O . ARG A 1 80 ? -4.471 -0.415 -13.489 1.00 92.94 80 ARG A O 1
ATOM 635 N N . ALA A 1 81 ? -3.801 0.619 -15.380 1.00 94.56 81 ALA A N 1
ATOM 636 C CA . ALA A 1 81 ? -3.986 1.982 -14.883 1.00 94.56 81 ALA A CA 1
ATOM 637 C C . ALA A 1 81 ? -5.419 2.216 -14.379 1.00 94.56 81 ALA A C 1
ATOM 639 O O . ALA A 1 81 ? -5.612 2.804 -13.323 1.00 94.56 81 ALA A O 1
ATOM 640 N N . ALA A 1 82 ? -6.424 1.670 -15.073 1.00 96.44 82 ALA A N 1
ATOM 641 C CA . ALA A 1 82 ? -7.816 1.771 -14.643 1.00 96.44 82 ALA A CA 1
ATOM 642 C C . ALA A 1 82 ? -8.079 1.055 -13.306 1.00 96.44 82 ALA A C 1
ATOM 644 O O . ALA A 1 82 ? -8.906 1.506 -12.520 1.00 96.44 82 ALA A O 1
ATOM 645 N N . HIS A 1 83 ? -7.381 -0.049 -13.022 1.00 96.00 83 HIS A N 1
ATOM 646 C CA . HIS A 1 83 ? -7.523 -0.760 -11.751 1.00 96.00 83 HIS A CA 1
ATOM 647 C C . HIS A 1 83 ? -6.816 -0.053 -10.589 1.00 96.00 83 HIS A C 1
ATOM 649 O O . HIS A 1 83 ? -7.390 -0.006 -9.503 1.00 96.00 83 HIS A O 1
ATOM 655 N N . TRP A 1 84 ? -5.638 0.540 -10.816 1.00 97.25 84 TRP A N 1
ATOM 656 C CA . TRP A 1 84 ? -4.993 1.412 -9.823 1.00 97.25 84 TRP A CA 1
ATOM 657 C C . TRP A 1 84 ? -5.857 2.633 -9.521 1.00 97.25 84 TRP A C 1
ATOM 659 O O . TRP A 1 84 ? -6.171 2.900 -8.364 1.00 97.25 84 TRP A O 1
ATOM 669 N N . GLN A 1 85 ? -6.347 3.301 -10.568 1.00 98.25 85 GLN A N 1
ATOM 670 C CA . GLN A 1 85 ? -7.240 4.446 -10.429 1.00 98.25 85 GLN A CA 1
ATOM 671 C C . GLN A 1 85 ? -8.502 4.083 -9.642 1.00 98.25 85 GLN A C 1
ATOM 673 O O . GLN A 1 85 ? -8.870 4.800 -8.721 1.00 98.25 85 GLN A O 1
ATOM 678 N N . ALA A 1 86 ? -9.117 2.931 -9.923 1.00 97.94 86 ALA A N 1
ATOM 679 C CA . ALA A 1 86 ? -10.288 2.477 -9.180 1.00 97.94 86 ALA A CA 1
ATOM 680 C C . ALA A 1 86 ? -9.997 2.222 -7.687 1.00 97.94 86 ALA A C 1
ATOM 682 O O . ALA A 1 86 ? -10.901 2.356 -6.859 1.00 97.94 86 ALA A O 1
ATOM 683 N N . ALA A 1 87 ? -8.778 1.815 -7.315 1.00 97.88 87 ALA A N 1
ATOM 684 C CA . ALA A 1 87 ? -8.393 1.679 -5.911 1.00 97.88 87 ALA A CA 1
ATOM 685 C C . ALA A 1 87 ? -8.302 3.058 -5.231 1.00 97.88 87 ALA A C 1
ATOM 687 O O . ALA A 1 87 ? -8.906 3.249 -4.177 1.00 97.88 87 ALA A O 1
ATOM 688 N N . HIS A 1 88 ? -7.661 4.032 -5.882 1.00 98.44 88 HIS A N 1
ATOM 689 C CA . HIS A 1 88 ? -7.598 5.421 -5.411 1.00 98.44 88 HIS A CA 1
ATOM 690 C C . HIS A 1 88 ? -8.975 6.096 -5.343 1.00 98.44 88 HIS A C 1
ATOM 692 O O . HIS A 1 88 ? -9.274 6.834 -4.406 1.00 98.44 88 HIS A O 1
ATOM 698 N N . ASP A 1 89 ? -9.848 5.822 -6.312 1.00 98.56 89 ASP A N 1
ATOM 699 C CA . ASP A 1 89 ? -11.214 6.345 -6.330 1.00 98.56 89 ASP A CA 1
ATOM 700 C C . ASP A 1 89 ? -12.022 5.827 -5.133 1.00 98.56 89 ASP A C 1
ATOM 702 O O . ASP A 1 89 ? -12.773 6.595 -4.543 1.00 98.56 89 ASP A O 1
ATOM 706 N N . ALA A 1 90 ? -11.823 4.573 -4.704 1.00 98.19 90 ALA A N 1
ATOM 707 C CA . ALA A 1 90 ? -12.490 4.045 -3.510 1.00 98.19 90 ALA A CA 1
ATOM 708 C C . ALA A 1 90 ? -12.089 4.803 -2.233 1.00 98.19 90 ALA A C 1
ATOM 710 O O . ALA A 1 90 ? -12.957 5.120 -1.417 1.00 98.19 90 ALA A O 1
ATOM 711 N N . ALA A 1 91 ? -10.800 5.126 -2.071 1.00 98.06 91 ALA A N 1
ATOM 712 C CA . ALA A 1 91 ? -10.348 5.990 -0.981 1.00 98.06 91 ALA A CA 1
ATOM 713 C C . ALA A 1 91 ? -10.961 7.384 -1.096 1.00 98.06 91 ALA A C 1
ATOM 715 O O . ALA A 1 91 ? -11.563 7.861 -0.137 1.00 98.06 91 ALA A O 1
ATOM 716 N N . ARG A 1 92 ? -10.854 8.026 -2.264 1.00 98.50 92 ARG A N 1
ATOM 717 C CA . ARG A 1 92 ? -11.371 9.383 -2.478 1.00 98.50 92 ARG A CA 1
ATOM 718 C C . ARG A 1 92 ? -12.864 9.477 -2.172 1.00 98.50 92 ARG A C 1
ATOM 720 O O . ARG A 1 92 ? -13.259 10.307 -1.361 1.00 98.50 92 ARG A O 1
ATOM 727 N N . GLU A 1 93 ? -13.671 8.586 -2.745 1.00 98.12 93 GLU A N 1
ATOM 728 C CA . GLU A 1 93 ? -15.119 8.530 -2.520 1.00 98.12 93 GLU A CA 1
ATOM 729 C C . GLU A 1 93 ? -15.457 8.353 -1.033 1.00 98.12 93 GLU A C 1
ATOM 731 O O . GLU A 1 93 ? -16.369 9.005 -0.521 1.00 98.12 93 GLU A O 1
ATOM 736 N N . PHE A 1 94 ? -14.721 7.496 -0.315 1.00 97.44 94 PHE A N 1
ATOM 737 C CA . PHE A 1 94 ? -14.912 7.321 1.123 1.00 97.44 94 PHE A CA 1
ATOM 738 C C . PHE A 1 94 ? -14.538 8.583 1.909 1.00 97.44 94 PHE A C 1
ATOM 740 O O . PHE A 1 94 ? -15.311 9.028 2.755 1.00 97.44 94 PHE A O 1
ATOM 747 N N . LEU A 1 95 ? -13.376 9.171 1.625 1.00 97.00 95 LEU A N 1
ATOM 748 C CA . LEU A 1 95 ? -12.844 10.334 2.337 1.00 97.00 95 LEU A CA 1
ATOM 749 C C . LEU A 1 95 ? -13.655 11.613 2.083 1.00 97.00 95 LEU A C 1
ATOM 751 O O . LEU A 1 95 ? -13.683 12.485 2.953 1.00 97.00 95 LEU A O 1
ATOM 755 N N . GLU A 1 96 ? -14.298 11.726 0.918 1.00 97.75 96 GLU A N 1
ATOM 756 C CA . GLU A 1 96 ? -15.241 12.797 0.576 1.00 97.75 96 GLU A CA 1
ATOM 757 C C . GLU A 1 96 ? -16.602 12.590 1.246 1.00 97.75 96 GLU A C 1
ATOM 759 O O . GLU A 1 96 ? -17.193 13.540 1.759 1.00 97.75 96 GLU A O 1
ATOM 764 N N . ARG A 1 97 ? -17.110 11.351 1.265 1.00 96.44 97 ARG A N 1
ATOM 765 C CA . ARG A 1 97 ? -18.420 11.037 1.851 1.00 96.44 97 ARG A CA 1
ATOM 766 C C . ARG A 1 97 ? -18.406 11.026 3.381 1.00 96.44 97 ARG A C 1
ATOM 768 O O . ARG A 1 97 ? -19.417 11.368 3.990 1.00 96.44 97 ARG A O 1
ATOM 775 N N . TYR A 1 98 ? -17.290 10.640 3.994 1.00 94.62 98 TYR A N 1
ATOM 776 C CA . TYR A 1 98 ? -17.133 10.511 5.444 1.00 94.62 98 TYR A CA 1
ATOM 777 C C . TYR A 1 98 ? -15.914 11.309 5.939 1.00 94.62 98 TYR A C 1
ATOM 779 O O . TYR A 1 98 ? -14.940 10.722 6.421 1.00 94.62 98 TYR A O 1
ATOM 787 N N . PRO A 1 99 ? -15.937 12.654 5.834 1.00 94.44 99 PRO A N 1
ATOM 788 C CA . PRO A 1 99 ? -14.780 13.483 6.165 1.00 94.44 99 PRO A CA 1
ATOM 789 C C . PRO A 1 99 ? -14.342 13.347 7.629 1.00 94.44 99 PRO A C 1
ATOM 791 O O . PRO A 1 99 ? -13.143 13.318 7.895 1.00 94.44 99 PRO A O 1
ATOM 794 N N . GLU A 1 100 ? -15.302 13.157 8.538 1.00 90.44 100 GLU A N 1
ATOM 795 C CA . GLU A 1 100 ? -15.106 13.056 9.992 1.00 90.44 100 GLU A CA 1
ATOM 796 C C . GLU A 1 100 ? -14.979 11.603 10.500 1.00 90.44 100 GLU A C 1
ATOM 798 O O . GLU A 1 100 ? -15.128 11.338 11.694 1.00 90.44 100 GLU A O 1
ATOM 803 N N . ALA A 1 101 ? -14.741 10.624 9.614 1.00 90.38 101 ALA A N 1
ATOM 804 C CA . ALA A 1 101 ? -14.611 9.225 10.022 1.00 90.38 101 ALA A CA 1
ATOM 805 C C . ALA A 1 101 ? -13.487 9.046 11.060 1.00 90.38 101 ALA A C 1
ATOM 807 O O . ALA A 1 101 ? -12.321 9.342 10.795 1.00 90.38 101 ALA A O 1
ATOM 808 N N . ARG A 1 102 ? -13.803 8.474 12.230 1.00 89.06 102 ARG A N 1
ATOM 809 C CA . ARG A 1 102 ? -12.835 8.315 13.337 1.00 89.06 102 ARG A CA 1
ATOM 810 C C . ARG A 1 102 ? -11.589 7.505 12.965 1.00 89.06 102 ARG A C 1
ATOM 812 O O . ARG A 1 102 ? -10.510 7.756 13.491 1.00 89.06 102 ARG A O 1
ATOM 819 N N . ARG A 1 103 ? -11.725 6.548 12.040 1.00 92.00 103 ARG A N 1
ATOM 820 C CA . ARG A 1 103 ? -10.630 5.706 11.523 1.00 92.00 103 ARG A CA 1
ATOM 821 C C . ARG A 1 103 ? -10.152 6.128 10.125 1.00 92.00 103 ARG A C 1
ATOM 823 O O . ARG A 1 103 ? -9.521 5.337 9.430 1.00 92.00 103 ARG A O 1
ATOM 830 N N . ARG A 1 104 ? -10.409 7.381 9.719 1.00 94.69 104 ARG A N 1
ATOM 831 C CA . ARG A 1 104 ? -10.008 7.968 8.424 1.00 94.69 104 ARG A CA 1
ATOM 832 C C . ARG A 1 104 ? -8.549 7.695 8.059 1.00 94.69 104 ARG A C 1
ATOM 834 O O . ARG A 1 104 ? -8.259 7.339 6.920 1.00 94.69 104 ARG A O 1
ATOM 841 N N . VAL A 1 105 ? -7.645 7.819 9.032 1.00 95.06 105 VAL A N 1
ATOM 842 C CA . VAL A 1 105 ? -6.201 7.630 8.826 1.00 95.06 105 VAL A CA 1
ATOM 843 C C . VAL A 1 105 ? -5.855 6.242 8.272 1.00 95.06 105 VAL A C 1
ATOM 845 O O . VAL A 1 105 ? -4.899 6.123 7.516 1.00 95.06 105 VAL A O 1
ATOM 848 N N . LEU A 1 106 ? -6.652 5.202 8.556 1.00 96.19 106 LEU A N 1
ATOM 849 C CA . LEU A 1 106 ? -6.431 3.867 7.990 1.00 96.19 106 LEU A CA 1
ATOM 850 C C . LEU A 1 106 ? -6.646 3.838 6.471 1.00 96.19 106 LEU A C 1
ATOM 852 O O . LEU A 1 106 ? -5.885 3.188 5.756 1.00 96.19 106 LEU A O 1
ATOM 856 N N . VAL A 1 107 ? -7.656 4.558 5.975 1.00 97.50 107 VAL A N 1
ATOM 857 C CA . VAL A 1 107 ? -7.945 4.657 4.536 1.00 97.50 107 VAL A CA 1
ATOM 858 C C . VAL A 1 107 ? -6.861 5.470 3.835 1.00 97.50 107 VAL A C 1
ATOM 860 O O . VAL A 1 107 ? -6.373 5.056 2.789 1.00 97.50 107 VAL A O 1
ATOM 863 N N . GLU A 1 108 ? -6.419 6.578 4.441 1.00 98.25 108 GLU A N 1
ATOM 864 C CA . GLU A 1 108 ? -5.319 7.387 3.898 1.00 98.25 108 GLU A CA 1
ATOM 865 C C . GLU A 1 108 ? -4.002 6.596 3.831 1.00 98.25 108 GLU A C 1
ATOM 867 O O . GLU A 1 108 ? -3.293 6.655 2.827 1.00 98.25 108 GLU A O 1
ATOM 872 N N . VAL A 1 109 ? -3.691 5.805 4.866 1.00 98.25 109 VAL A N 1
ATOM 873 C CA . VAL A 1 109 ? -2.534 4.898 4.848 1.00 98.25 109 VAL A CA 1
ATOM 874 C C . VAL A 1 109 ? -2.679 3.871 3.730 1.00 98.25 109 VAL A C 1
ATOM 876 O O . VAL A 1 109 ? -1.755 3.718 2.935 1.00 98.25 109 VAL A O 1
ATOM 879 N N . GLN A 1 110 ? -3.827 3.200 3.608 1.00 97.81 110 GLN A N 1
ATOM 880 C CA . GLN A 1 110 ? -4.045 2.209 2.550 1.00 97.81 110 GLN A CA 1
ATOM 881 C C . GLN A 1 110 ? -3.928 2.812 1.136 1.00 97.81 110 GLN A C 1
ATOM 883 O O . GLN A 1 110 ? -3.478 2.129 0.210 1.00 97.81 110 GLN A O 1
ATOM 888 N N . ASP A 1 111 ? -4.294 4.081 0.959 1.00 98.50 111 ASP A N 1
ATOM 889 C CA . ASP A 1 111 ? -4.164 4.794 -0.313 1.00 98.50 111 ASP A CA 1
ATOM 890 C C . ASP A 1 111 ? -2.691 5.054 -0.662 1.00 98.50 111 ASP A C 1
ATOM 892 O O . ASP A 1 111 ? -2.227 4.697 -1.747 1.00 98.50 111 ASP A O 1
ATOM 896 N N . ALA A 1 112 ? -1.902 5.525 0.309 1.00 98.31 112 ALA A N 1
ATOM 897 C CA . ALA A 1 112 ? -0.458 5.691 0.144 1.00 98.31 112 ALA A CA 1
ATOM 898 C C . ALA A 1 112 ? 0.256 4.354 -0.148 1.00 98.31 112 ALA A C 1
ATOM 900 O O . ALA A 1 112 ? 1.178 4.293 -0.968 1.00 98.31 112 ALA A O 1
ATOM 901 N N . LEU A 1 113 ? -0.188 3.254 0.475 1.00 98.06 113 LEU A N 1
ATOM 902 C CA . LEU A 1 113 ? 0.320 1.909 0.178 1.00 98.06 113 LEU A CA 1
ATOM 903 C C . LEU A 1 113 ? -0.070 1.423 -1.219 1.00 98.06 113 LEU A C 1
ATOM 905 O O . LEU A 1 113 ? 0.690 0.671 -1.833 1.00 98.06 113 LEU A O 1
ATOM 909 N N . THR A 1 114 ? -1.213 1.868 -1.737 1.00 97.81 114 THR A N 1
ATOM 910 C CA . THR A 1 114 ? -1.630 1.593 -3.115 1.00 97.81 114 THR A CA 1
ATOM 911 C C . THR A 1 114 ? -0.692 2.278 -4.107 1.00 97.81 114 THR A C 1
ATOM 913 O O . THR A 1 114 ? -0.160 1.600 -4.987 1.00 97.81 114 THR A O 1
ATOM 916 N N . SER A 1 115 ? -0.368 3.560 -3.897 1.00 98.00 115 SER A N 1
ATOM 917 C CA . SER A 1 115 ? 0.628 4.271 -4.716 1.00 98.00 115 SER A CA 1
ATOM 918 C C . SER A 1 115 ? 2.014 3.632 -4.623 1.00 98.00 115 SER A C 1
ATOM 920 O O . SER A 1 115 ? 2.703 3.476 -5.633 1.00 98.00 115 SER A O 1
ATOM 922 N N . LEU A 1 116 ? 2.435 3.209 -3.424 1.00 98.25 116 LEU A N 1
ATOM 923 C CA . LEU A 1 116 ? 3.706 2.502 -3.264 1.00 98.25 116 LEU A CA 1
ATOM 924 C C . LEU A 1 116 ? 3.716 1.207 -4.087 1.00 98.25 116 LEU A C 1
ATOM 926 O O . LEU A 1 116 ? 4.660 0.972 -4.836 1.00 98.25 116 LEU A O 1
ATOM 930 N N . ALA A 1 117 ? 2.671 0.386 -3.987 1.00 97.31 117 ALA A N 1
ATOM 931 C CA . ALA A 1 117 ? 2.572 -0.865 -4.731 1.00 97.31 117 ALA A CA 1
ATOM 932 C C . ALA A 1 117 ? 2.591 -0.661 -6.255 1.00 97.31 117 ALA A C 1
ATOM 934 O O . ALA A 1 117 ? 3.263 -1.417 -6.964 1.00 97.31 117 ALA A O 1
ATOM 935 N N . GLU A 1 118 ? 1.905 0.369 -6.755 1.00 97.31 118 GLU A N 1
ATOM 936 C CA . GLU A 1 118 ? 1.942 0.749 -8.167 1.00 97.31 118 GLU A CA 1
ATOM 937 C C . GLU A 1 118 ? 3.366 1.103 -8.612 1.00 97.31 118 GLU A C 1
ATOM 939 O O . GLU A 1 118 ? 3.880 0.531 -9.580 1.00 97.31 118 GLU A O 1
ATOM 944 N N . GLY A 1 119 ? 4.034 1.992 -7.874 1.00 97.31 119 GLY A N 1
ATOM 945 C CA . GLY A 1 119 ? 5.398 2.417 -8.175 1.00 97.31 119 GLY A CA 1
ATOM 946 C C . GLY A 1 119 ? 6.408 1.267 -8.108 1.00 97.31 119 GLY A C 1
ATOM 947 O O . GLY A 1 119 ? 7.320 1.174 -8.931 1.00 97.31 119 GLY A O 1
ATOM 948 N N . GLU A 1 120 ? 6.232 0.337 -7.170 1.00 96.81 120 GLU A N 1
ATOM 949 C CA . GLU A 1 120 ? 7.069 -0.856 -7.069 1.00 96.81 120 GLU A CA 1
ATOM 950 C C . GLU A 1 120 ? 6.924 -1.796 -8.255 1.00 96.81 120 GLU A C 1
ATOM 952 O O . GLU A 1 120 ? 7.932 -2.290 -8.769 1.00 96.81 120 GLU A O 1
ATOM 957 N N . LEU A 1 121 ? 5.690 -2.053 -8.684 1.00 95.56 121 LEU A N 1
ATOM 958 C CA . LEU A 1 121 ? 5.445 -2.875 -9.856 1.00 95.56 121 LEU A CA 1
ATOM 959 C C . LEU A 1 121 ? 6.024 -2.203 -11.102 1.00 95.56 121 LEU A C 1
ATOM 961 O O . LEU A 1 121 ? 6.760 -2.847 -11.848 1.00 95.56 121 LEU A O 1
ATOM 965 N N . ALA A 1 122 ? 5.777 -0.901 -11.275 1.00 95.38 122 ALA A N 1
ATOM 966 C CA . ALA A 1 122 ? 6.334 -0.123 -12.376 1.00 95.38 122 ALA A CA 1
ATOM 967 C C . ALA A 1 122 ? 7.870 -0.184 -12.398 1.00 95.38 122 ALA A C 1
ATOM 969 O O . ALA A 1 122 ? 8.468 -0.355 -13.461 1.00 95.38 122 ALA A O 1
ATOM 970 N N . ARG A 1 123 ? 8.525 -0.128 -11.229 1.00 95.75 123 ARG A N 1
ATOM 971 C CA . ARG A 1 123 ? 9.979 -0.310 -11.109 1.00 95.75 123 ARG A CA 1
ATOM 972 C C . ARG A 1 123 ? 10.415 -1.699 -11.569 1.00 95.75 123 ARG A C 1
ATOM 974 O O . ARG A 1 123 ? 11.401 -1.805 -12.290 1.00 95.75 123 ARG A O 1
ATOM 981 N N . MET A 1 124 ? 9.733 -2.759 -11.129 1.00 94.69 124 MET A N 1
ATOM 982 C CA . MET A 1 124 ? 10.079 -4.133 -11.523 1.00 94.69 124 MET A CA 1
ATOM 983 C C . MET A 1 124 ? 9.934 -4.343 -13.033 1.00 94.69 124 MET A C 1
ATOM 985 O O . MET A 1 124 ? 10.737 -5.043 -13.640 1.00 94.69 124 MET A O 1
ATOM 989 N N . GLU A 1 125 ? 8.928 -3.725 -13.645 1.00 93.88 125 GLU A N 1
ATOM 990 C CA . GLU A 1 125 ? 8.684 -3.822 -15.083 1.00 93.88 125 GLU A CA 1
ATOM 991 C C . GLU A 1 125 ? 9.613 -2.937 -15.916 1.00 93.88 125 GLU A C 1
ATOM 993 O O . GLU A 1 125 ? 9.862 -3.242 -17.082 1.00 93.88 125 GLU A O 1
ATOM 998 N N . ALA A 1 126 ? 10.160 -1.865 -15.337 1.00 94.12 126 ALA A N 1
ATOM 999 C CA . ALA A 1 126 ? 11.079 -0.977 -16.038 1.00 94.12 126 ALA A CA 1
ATOM 1000 C C . ALA A 1 126 ? 12.316 -1.717 -16.572 1.00 94.12 126 ALA A C 1
ATOM 1002 O O . ALA A 1 126 ? 12.818 -1.367 -17.636 1.00 94.12 126 ALA A O 1
ATOM 1003 N N . ASP A 1 127 ? 12.761 -2.778 -15.894 1.00 88.31 127 ASP A N 1
ATOM 1004 C CA . ASP A 1 127 ? 13.910 -3.585 -16.321 1.00 88.31 127 ASP A CA 1
ATOM 1005 C C . ASP A 1 127 ? 13.662 -4.378 -17.618 1.00 88.31 127 ASP A C 1
ATOM 1007 O O . ASP A 1 127 ? 14.617 -4.781 -18.278 1.00 88.31 127 ASP A O 1
ATOM 1011 N N . VAL A 1 128 ? 12.399 -4.584 -18.008 1.00 92.69 128 VAL A N 1
ATOM 1012 C CA . VAL A 1 128 ? 12.002 -5.302 -19.236 1.00 92.69 128 VAL A CA 1
ATOM 1013 C C . VAL A 1 128 ? 11.253 -4.411 -20.234 1.00 92.69 128 VAL A C 1
ATOM 1015 O O . VAL A 1 128 ? 10.751 -4.891 -21.251 1.00 92.69 128 VAL A O 1
ATOM 1018 N N . ALA A 1 129 ? 11.151 -3.111 -19.952 1.00 92.50 129 ALA A N 1
ATOM 1019 C CA . ALA A 1 129 ? 10.463 -2.156 -20.807 1.00 92.50 129 ALA A CA 1
ATOM 1020 C C . ALA A 1 129 ? 11.277 -1.831 -22.069 1.00 92.50 129 ALA A C 1
ATOM 1022 O O . ALA A 1 129 ? 12.504 -1.860 -22.066 1.00 92.50 129 ALA A O 1
ATOM 1023 N N . ALA A 1 130 ? 10.593 -1.415 -23.140 1.00 93.12 130 ALA A N 1
ATOM 1024 C CA . ALA A 1 130 ? 11.256 -0.951 -24.364 1.00 93.12 130 ALA A CA 1
ATOM 1025 C C . ALA A 1 130 ? 12.120 0.310 -24.147 1.00 93.12 130 ALA A C 1
ATOM 1027 O O . ALA A 1 130 ? 13.056 0.555 -24.900 1.00 93.12 130 ALA A O 1
ATOM 1028 N N . GLN A 1 131 ? 11.794 1.112 -23.126 1.00 94.12 131 GLN A N 1
ATOM 1029 C CA . GLN A 1 131 ? 12.547 2.297 -22.703 1.00 94.12 131 GLN A CA 1
ATOM 1030 C C . GLN A 1 131 ? 12.766 2.244 -21.180 1.00 94.12 131 GLN A C 1
ATOM 1032 O O . GLN A 1 131 ? 11.989 2.858 -20.435 1.00 94.12 131 GLN A O 1
ATOM 1037 N N . PRO A 1 132 ? 13.766 1.483 -20.698 1.00 93.44 132 PRO A N 1
ATOM 1038 C CA . PRO A 1 132 ? 13.978 1.242 -19.271 1.00 93.44 132 PRO A CA 1
ATOM 1039 C C . PRO A 1 132 ? 14.163 2.516 -18.445 1.00 93.44 132 PRO A C 1
ATOM 1041 O O . PRO A 1 132 ? 13.596 2.649 -17.368 1.00 93.44 132 PRO A O 1
ATOM 1044 N N . GLU A 1 133 ? 14.906 3.489 -18.957 1.00 93.25 133 GLU A N 1
ATOM 1045 C CA . GLU A 1 133 ? 15.248 4.739 -18.277 1.00 93.25 133 GLU A CA 1
ATOM 1046 C C . GLU A 1 133 ? 13.999 5.598 -18.061 1.00 93.25 133 GLU A C 1
ATOM 1048 O O . GLU A 1 133 ? 13.717 6.023 -16.942 1.00 93.25 133 GLU A O 1
ATOM 1053 N N . ALA A 1 134 ? 13.191 5.775 -19.109 1.00 94.88 134 ALA A N 1
ATOM 1054 C CA . ALA A 1 134 ? 11.920 6.487 -19.014 1.00 94.88 134 ALA A CA 1
ATOM 1055 C C . ALA A 1 134 ? 10.917 5.751 -18.108 1.00 94.88 134 ALA A C 1
ATOM 1057 O O . ALA A 1 134 ? 10.141 6.383 -17.392 1.00 94.88 134 ALA A O 1
ATOM 1058 N N . ALA A 1 135 ? 10.922 4.414 -18.120 1.00 94.31 135 ALA A N 1
ATOM 1059 C CA . ALA A 1 135 ? 10.083 3.614 -17.233 1.00 94.31 135 ALA A CA 1
ATOM 1060 C C . ALA A 1 135 ? 10.518 3.727 -15.760 1.00 94.31 135 ALA A C 1
ATOM 1062 O O . ALA A 1 135 ? 9.657 3.871 -14.891 1.00 94.31 135 ALA A O 1
ATOM 1063 N N . ARG A 1 136 ? 11.828 3.739 -15.480 1.00 95.62 136 ARG A N 1
ATOM 1064 C CA . ARG A 1 136 ? 12.376 3.956 -14.132 1.00 95.62 136 ARG A CA 1
ATOM 1065 C C . ARG A 1 136 ? 12.045 5.345 -13.604 1.00 95.62 136 ARG A C 1
ATOM 1067 O O . ARG A 1 136 ? 11.663 5.445 -12.444 1.00 95.62 136 ARG A O 1
ATOM 1074 N N . GLU A 1 137 ? 12.135 6.385 -14.433 1.00 95.81 137 GLU A N 1
ATOM 1075 C CA . GLU A 1 137 ? 11.777 7.747 -14.014 1.00 95.81 137 GLU A CA 1
ATOM 1076 C C . GLU A 1 137 ? 10.287 7.8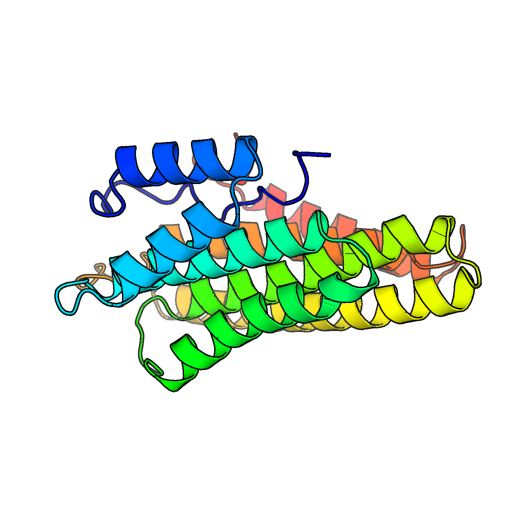54 -13.662 1.00 95.81 137 GLU A C 1
ATOM 1078 O O . GLU A 1 137 ? 9.930 8.419 -12.631 1.00 95.81 137 GLU A O 1
ATOM 1083 N N . ARG A 1 138 ? 9.400 7.231 -14.452 1.00 94.25 138 ARG A N 1
ATOM 1084 C CA . ARG A 1 138 ? 7.967 7.164 -14.114 1.00 94.25 138 ARG A CA 1
ATOM 1085 C C . ARG A 1 138 ? 7.723 6.449 -12.785 1.00 94.25 138 ARG A C 1
ATOM 1087 O O . ARG A 1 138 ? 7.030 6.990 -11.931 1.00 94.25 138 ARG A O 1
ATOM 1094 N N . ALA A 1 139 ? 8.329 5.277 -12.587 1.00 96.50 139 ALA A N 1
ATOM 1095 C CA . ALA A 1 139 ? 8.222 4.544 -11.326 1.00 96.50 139 ALA A CA 1
ATOM 1096 C C . ALA A 1 139 ? 8.759 5.364 -10.140 1.00 96.50 139 ALA A C 1
ATOM 1098 O O . ALA A 1 139 ? 8.167 5.383 -9.063 1.00 96.50 139 ALA A O 1
ATOM 1099 N N . LEU A 1 140 ? 9.873 6.072 -10.344 1.00 97.44 140 LEU A N 1
ATOM 1100 C CA . LEU A 1 140 ? 10.489 6.940 -9.349 1.00 97.44 140 LEU A CA 1
ATOM 1101 C C . LEU A 1 140 ? 9.559 8.083 -8.921 1.00 97.44 140 LEU A C 1
ATOM 1103 O O . LEU A 1 140 ? 9.494 8.372 -7.726 1.00 97.44 140 LEU A O 1
ATOM 1107 N N . THR A 1 141 ? 8.838 8.706 -9.854 1.00 97.62 141 THR A N 1
ATOM 1108 C CA . THR A 1 141 ? 7.834 9.736 -9.544 1.00 97.62 141 THR A CA 1
ATOM 1109 C C . THR A 1 141 ? 6.747 9.185 -8.623 1.00 97.62 141 THR A C 1
ATOM 1111 O O . THR A 1 141 ? 6.569 9.718 -7.528 1.00 97.62 141 THR A O 1
ATOM 1114 N N . THR A 1 142 ? 6.128 8.056 -8.979 1.00 96.75 142 THR A N 1
ATOM 1115 C CA . THR A 1 142 ? 5.091 7.414 -8.153 1.00 96.75 142 THR A CA 1
ATOM 1116 C C . THR A 1 142 ? 5.618 7.021 -6.765 1.00 96.75 142 THR A C 1
ATOM 1118 O O . THR A 1 142 ? 4.973 7.265 -5.748 1.00 96.75 142 THR A O 1
ATOM 1121 N N . ILE A 1 143 ? 6.837 6.472 -6.681 1.00 98.25 143 ILE A N 1
ATOM 1122 C CA . ILE A 1 143 ? 7.462 6.109 -5.395 1.00 98.25 143 ILE A CA 1
ATOM 1123 C C . ILE A 1 143 ? 7.746 7.352 -4.535 1.00 98.25 143 ILE A C 1
ATOM 1125 O O . ILE A 1 143 ? 7.610 7.300 -3.312 1.00 98.25 143 ILE A O 1
ATOM 1129 N N . ARG A 1 144 ? 8.163 8.473 -5.141 1.00 98.00 144 ARG A N 1
ATOM 1130 C CA . ARG A 1 144 ? 8.396 9.738 -4.422 1.00 98.00 144 ARG A CA 1
ATOM 1131 C C . ARG A 1 144 ? 7.099 10.301 -3.853 1.00 98.00 144 ARG A C 1
ATOM 1133 O O . ARG A 1 144 ? 7.119 10.793 -2.730 1.00 98.00 144 ARG A O 1
ATOM 1140 N N . GLU A 1 145 ? 6.007 10.229 -4.601 1.00 97.56 145 GLU A N 1
ATOM 1141 C CA . GLU A 1 145 ? 4.681 10.650 -4.139 1.00 97.56 145 GLU A CA 1
ATOM 1142 C C . GLU A 1 145 ? 4.211 9.787 -2.967 1.00 97.56 145 GLU A C 1
ATOM 1144 O O . GLU A 1 145 ? 3.900 10.326 -1.907 1.00 97.56 145 GLU A O 1
ATOM 1149 N N . ALA A 1 146 ? 4.305 8.459 -3.089 1.00 97.94 146 ALA A N 1
ATOM 1150 C CA . ALA A 1 146 ? 3.976 7.544 -1.998 1.00 97.94 146 ALA A CA 1
ATOM 1151 C C . ALA A 1 146 ? 4.813 7.812 -0.731 1.00 97.94 146 ALA A C 1
ATOM 1153 O O . ALA A 1 146 ? 4.282 7.835 0.377 1.00 97.94 146 ALA A O 1
ATOM 1154 N N . ALA A 1 147 ? 6.122 8.059 -0.878 1.00 98.12 147 ALA A N 1
ATOM 1155 C CA . ALA A 1 147 ? 6.992 8.395 0.251 1.00 98.12 147 ALA A CA 1
ATOM 1156 C C . ALA A 1 147 ? 6.579 9.709 0.936 1.00 98.12 147 ALA A C 1
ATOM 1158 O O . ALA A 1 147 ? 6.524 9.758 2.162 1.00 98.12 147 ALA A O 1
ATOM 1159 N N . ARG A 1 148 ? 6.239 10.751 0.164 1.00 98.38 148 ARG A N 1
ATOM 1160 C CA . ARG A 1 148 ? 5.762 12.033 0.712 1.00 98.38 148 ARG A CA 1
ATOM 1161 C C . ARG A 1 148 ? 4.466 11.866 1.502 1.00 98.38 148 ARG A C 1
ATOM 1163 O O . ARG A 1 148 ? 4.347 12.438 2.585 1.00 98.38 148 ARG A O 1
ATOM 1170 N N . GLU A 1 149 ? 3.525 11.070 1.001 1.00 98.31 149 GLU A N 1
ATOM 1171 C CA . GLU A 1 149 ? 2.278 10.797 1.722 1.00 98.31 149 GLU A CA 1
ATOM 1172 C C . GLU A 1 149 ? 2.518 9.992 3.003 1.00 98.31 149 GLU A C 1
ATOM 1174 O O . GLU A 1 149 ? 1.988 10.344 4.055 1.00 98.31 149 GLU A O 1
ATOM 1179 N N . LEU A 1 150 ? 3.386 8.977 2.968 1.00 98.31 150 LEU A N 1
ATOM 1180 C CA . LEU A 1 150 ? 3.760 8.219 4.168 1.00 98.31 150 LEU A CA 1
ATOM 1181 C C . LEU A 1 150 ? 4.478 9.095 5.212 1.00 98.31 150 LEU A C 1
ATOM 1183 O O . LEU A 1 150 ? 4.204 8.969 6.403 1.00 98.31 150 LEU A O 1
ATOM 1187 N N . GLU A 1 151 ? 5.350 10.020 4.797 1.00 98.19 151 GLU A N 1
ATOM 1188 C CA . GLU A 1 151 ? 5.975 11.008 5.693 1.00 98.19 151 GLU A CA 1
ATOM 1189 C C . GLU A 1 151 ? 4.943 11.951 6.328 1.00 98.19 151 GLU A C 1
ATOM 1191 O O . GLU A 1 151 ? 5.034 12.270 7.516 1.00 98.19 151 GLU A O 1
ATOM 1196 N N . ARG A 1 152 ? 3.959 12.417 5.546 1.00 98.31 152 ARG A N 1
ATOM 1197 C CA . ARG A 1 152 ? 2.856 13.245 6.052 1.00 98.31 152 ARG A CA 1
ATOM 1198 C C . ARG A 1 152 ? 2.038 12.473 7.088 1.00 98.31 152 ARG A C 1
ATOM 1200 O O . ARG A 1 152 ? 1.764 13.010 8.160 1.00 98.31 152 ARG A O 1
ATOM 1207 N N . LEU A 1 153 ? 1.694 11.222 6.791 1.00 97.94 153 LEU A N 1
ATOM 1208 C CA . LEU A 1 153 ? 0.917 10.353 7.673 1.00 97.94 153 LEU A CA 1
ATOM 1209 C C . LEU A 1 153 ? 1.663 10.013 8.967 1.00 97.94 153 LEU A C 1
ATOM 1211 O O . LEU A 1 153 ? 1.050 10.050 10.031 1.00 97.94 153 LEU A O 1
ATOM 1215 N N . ASP A 1 154 ? 2.978 9.768 8.923 1.00 97.00 154 ASP A N 1
ATOM 1216 C CA . ASP A 1 154 ? 3.787 9.577 10.138 1.00 97.00 154 ASP A CA 1
ATOM 1217 C C . ASP A 1 154 ? 3.695 10.802 11.063 1.00 97.00 154 ASP A C 1
ATOM 1219 O O . ASP A 1 154 ? 3.451 10.650 12.260 1.00 97.00 154 ASP A O 1
ATOM 1223 N N . LYS A 1 155 ? 3.784 12.024 10.515 1.00 96.88 155 LYS A N 1
ATOM 1224 C CA . LYS A 1 155 ? 3.600 13.265 11.293 1.00 96.88 155 LYS A CA 1
ATOM 1225 C C . LYS A 1 155 ? 2.197 13.361 11.891 1.00 96.88 155 LYS A C 1
ATOM 1227 O O . LYS A 1 155 ? 2.064 13.653 13.077 1.00 96.88 155 LYS A O 1
ATOM 1232 N N . THR A 1 156 ? 1.162 13.063 11.105 1.00 95.19 156 THR A N 1
ATOM 1233 C CA . THR A 1 156 ? -0.225 13.024 11.594 1.00 95.19 156 THR A CA 1
ATOM 1234 C C . THR A 1 156 ? -0.383 12.041 12.758 1.00 95.19 156 THR A C 1
ATOM 1236 O O . THR A 1 156 ? -1.005 12.379 13.765 1.00 95.19 156 THR A O 1
ATOM 1239 N N . LEU A 1 157 ? 0.218 10.854 12.669 1.00 94.12 157 LEU A N 1
ATOM 1240 C CA . LEU A 1 157 ? 0.171 9.849 13.732 1.00 94.12 157 LEU A CA 1
ATOM 1241 C C . LEU A 1 157 ? 0.934 10.296 14.985 1.00 94.12 157 LEU A C 1
ATOM 1243 O O . LEU A 1 157 ? 0.418 10.123 16.087 1.00 94.12 157 LEU A O 1
ATOM 1247 N N . ILE A 1 158 ? 2.102 10.940 14.847 1.00 93.94 158 ILE A N 1
ATOM 1248 C CA . ILE A 1 158 ? 2.833 11.539 15.984 1.00 93.94 158 ILE A CA 1
ATOM 1249 C C . ILE A 1 158 ? 1.932 12.516 16.746 1.00 93.94 158 ILE A C 1
ATOM 1251 O O . ILE A 1 158 ? 1.863 12.474 17.977 1.00 93.94 158 ILE A O 1
ATOM 1255 N N . GLU A 1 159 ? 1.225 13.389 16.029 1.00 92.38 159 GLU A N 1
ATOM 1256 C CA . GLU A 1 159 ? 0.331 14.364 16.649 1.00 92.38 159 GLU A CA 1
ATOM 1257 C C . GLU A 1 159 ? -0.861 13.702 17.351 1.00 92.38 159 GLU A C 1
ATOM 1259 O O . GLU A 1 159 ? -1.216 14.122 18.453 1.00 92.38 159 GLU A O 1
ATOM 1264 N N . GLN A 1 160 ? -1.468 12.674 16.749 1.00 90.38 160 GLN A N 1
ATOM 1265 C CA . GLN A 1 160 ? -2.585 11.930 17.348 1.00 90.38 160 GLN A CA 1
ATOM 1266 C C . GLN A 1 160 ? -2.159 11.179 18.616 1.00 90.38 160 GLN A C 1
ATOM 1268 O O . GLN A 1 160 ? -2.854 11.236 19.630 1.00 90.38 160 GLN A O 1
ATOM 1273 N N . ILE A 1 161 ? -0.987 10.540 18.589 1.00 90.12 161 ILE A N 1
ATOM 1274 C CA . ILE A 1 161 ? -0.395 9.864 19.749 1.00 90.12 161 ILE A CA 1
ATOM 1275 C C . ILE A 1 161 ? -0.124 10.878 20.869 1.00 90.12 161 ILE A C 1
ATOM 1277 O O . ILE A 1 161 ? -0.546 10.676 22.007 1.00 90.12 161 ILE A O 1
ATOM 1281 N N . THR A 1 162 ? 0.521 12.006 20.549 1.00 88.25 162 THR A N 1
ATOM 1282 C CA . THR A 1 162 ? 0.907 13.034 21.538 1.00 88.25 162 THR A CA 1
ATOM 1283 C C . THR A 1 162 ? -0.302 13.700 22.192 1.00 88.25 162 THR A C 1
ATOM 1285 O O . THR A 1 162 ? -0.273 14.005 23.383 1.00 88.25 162 THR A O 1
ATOM 1288 N N . ARG A 1 163 ? -1.397 13.891 21.445 1.00 83.25 163 ARG A N 1
ATOM 1289 C CA . ARG A 1 163 ? -2.663 14.419 21.979 1.00 83.25 163 ARG A CA 1
ATOM 1290 C C . ARG A 1 163 ? -3.403 13.427 22.895 1.00 83.25 163 ARG A C 1
ATOM 1292 O O . ARG A 1 163 ? -4.467 13.765 23.407 1.00 83.25 163 ARG A O 1
ATOM 1299 N N . GLY A 1 164 ? -2.824 12.252 23.158 1.00 69.81 164 GLY A N 1
ATOM 1300 C CA . GLY A 1 164 ? -3.363 11.238 24.060 1.00 69.81 164 GLY A CA 1
ATOM 1301 C C . GLY A 1 164 ? -4.434 10.387 23.392 1.00 69.81 164 GLY A C 1
ATOM 1302 O O . GLY A 1 164 ? -5.521 10.258 23.950 1.00 69.81 164 GLY A O 1
ATOM 1303 N N . GLY A 1 165 ? -4.137 9.869 22.194 1.00 59.16 165 GLY A N 1
ATOM 1304 C CA . GLY A 1 165 ? -5.043 9.067 21.369 1.00 59.16 165 GLY A CA 1
ATOM 1305 C C . GLY A 1 165 ? -5.904 8.094 22.181 1.00 59.16 165 GLY A C 1
ATOM 1306 O O . GLY A 1 165 ? -5.423 7.061 22.635 1.00 59.16 165 GLY A O 1
ATOM 1307 N N . GLY A 1 166 ? -7.175 8.463 22.371 1.00 58.16 166 GLY A N 1
ATOM 1308 C CA . GLY A 1 166 ? -8.180 7.689 23.100 1.00 58.16 166 GLY A CA 1
ATOM 1309 C C . GLY A 1 166 ? -7.812 7.413 24.558 1.00 58.16 166 GLY A C 1
ATOM 1310 O O . GLY A 1 166 ? -7.468 6.285 24.890 1.00 58.16 166 GLY A O 1
ATOM 1311 N N . ARG A 1 167 ? -7.928 8.409 25.449 1.00 51.16 167 ARG A N 1
ATOM 1312 C CA . ARG A 1 167 ? -7.794 8.183 26.905 1.00 51.16 167 ARG A CA 1
ATOM 1313 C C . ARG A 1 167 ? -8.783 7.157 27.477 1.00 51.16 167 ARG A C 1
ATOM 1315 O O . ARG A 1 167 ? -8.525 6.664 28.559 1.00 51.16 167 ARG A O 1
ATOM 1322 N N . ASP A 1 168 ? -9.822 6.830 26.722 1.00 49.88 168 ASP A N 1
ATOM 1323 C CA . ASP A 1 168 ? -10.500 5.539 26.628 1.00 49.88 168 ASP A CA 1
ATOM 1324 C C . ASP A 1 168 ? -11.058 5.525 25.196 1.00 49.88 168 ASP A C 1
ATOM 1326 O O . ASP A 1 168 ? -11.538 6.565 24.737 1.00 49.88 168 ASP A O 1
ATOM 1330 N N . ALA A 1 169 ? -10.906 4.444 24.426 1.00 54.94 169 ALA A N 1
ATOM 1331 C CA . ALA A 1 169 ? -11.407 4.401 23.049 1.00 54.94 169 ALA A CA 1
ATOM 1332 C C . ALA A 1 169 ? -12.934 4.576 23.067 1.00 54.94 169 ALA A C 1
ATOM 1334 O O . ALA A 1 169 ? -13.668 3.623 23.312 1.00 54.94 169 ALA A O 1
ATOM 1335 N N . ASP A 1 170 ? -13.408 5.802 22.847 1.00 60.31 170 ASP A N 1
ATOM 1336 C CA . ASP A 1 170 ? -14.815 6.050 22.566 1.00 60.31 170 ASP A CA 1
ATOM 1337 C C . ASP A 1 170 ? -15.203 5.232 21.326 1.00 60.31 170 ASP A C 1
ATOM 1339 O O . ASP A 1 170 ? -14.368 5.038 20.431 1.00 60.31 170 ASP A O 1
ATOM 1343 N N . ASP A 1 171 ? -16.427 4.708 21.308 1.00 64.44 171 ASP A N 1
ATOM 1344 C CA . ASP A 1 171 ? -16.843 3.541 20.515 1.00 64.44 171 ASP A CA 1
ATOM 1345 C C . ASP A 1 171 ? -16.438 3.665 19.024 1.00 64.44 171 ASP A C 1
ATOM 1347 O O . ASP A 1 171 ? -17.108 4.306 18.211 1.00 64.44 171 ASP A O 1
ATOM 1351 N N . GLY A 1 172 ? -15.271 3.120 18.649 1.00 73.69 172 GLY A N 1
ATOM 1352 C CA . GLY A 1 172 ? -14.754 3.093 17.273 1.00 73.69 172 GLY A CA 1
ATOM 1353 C C . GLY A 1 172 ? -13.541 3.976 16.925 1.00 73.69 172 GLY A C 1
ATOM 1354 O O . GLY A 1 172 ? -13.083 3.894 15.785 1.00 73.69 172 GLY A O 1
ATOM 1355 N N . ALA A 1 173 ? -12.969 4.782 17.827 1.00 84.81 173 ALA A N 1
ATOM 1356 C CA . ALA A 1 173 ? -11.667 5.435 17.577 1.00 84.81 173 ALA A CA 1
ATOM 1357 C C . ALA A 1 173 ? -10.492 4.430 17.600 1.00 84.81 173 ALA A C 1
ATOM 1359 O O . ALA A 1 173 ? -10.660 3.293 18.044 1.00 84.81 173 ALA A O 1
ATOM 1360 N N . LEU A 1 174 ? -9.311 4.831 17.106 1.00 86.06 174 LEU A N 1
ATOM 1361 C CA . LEU A 1 174 ? -8.081 4.052 17.305 1.00 86.06 174 LEU A CA 1
ATOM 1362 C C . LEU A 1 174 ? -7.553 4.264 18.728 1.00 86.06 174 LEU A C 1
ATOM 1364 O O . LEU A 1 174 ? -7.424 5.405 19.178 1.00 86.06 174 LEU A O 1
ATOM 1368 N N . THR A 1 175 ? -7.223 3.178 19.423 1.00 86.25 175 THR A N 1
ATOM 1369 C CA . THR A 1 175 ? -6.526 3.242 20.716 1.00 86.25 175 THR A CA 1
ATOM 1370 C C . THR A 1 175 ? -5.096 3.769 20.555 1.00 86.25 175 THR A C 1
ATOM 1372 O O . THR A 1 175 ? -4.533 3.763 19.459 1.00 86.25 175 THR A O 1
ATOM 1375 N N . THR A 1 176 ? -4.462 4.175 21.660 1.00 85.62 176 THR A N 1
ATOM 1376 C CA . THR A 1 176 ? -3.034 4.542 21.660 1.00 85.62 176 THR A CA 1
ATOM 1377 C C . THR A 1 176 ? -2.156 3.417 21.097 1.00 85.62 176 THR A C 1
ATOM 1379 O O . THR A 1 176 ? -1.282 3.688 20.275 1.00 85.62 176 THR A O 1
ATOM 1382 N N . ASP A 1 177 ? -2.403 2.162 21.482 1.00 85.31 177 ASP A N 1
ATOM 1383 C CA . ASP A 1 177 ? -1.636 1.018 20.976 1.00 85.31 177 ASP A CA 1
ATOM 1384 C C . ASP A 1 177 ? -1.880 0.810 19.474 1.00 85.31 177 ASP A C 1
ATOM 1386 O O . ASP A 1 177 ? -0.928 0.607 18.719 1.00 85.31 177 ASP A O 1
ATOM 1390 N N . GLU A 1 178 ? -3.131 0.969 19.020 1.00 87.19 178 GLU A N 1
ATOM 1391 C CA . GLU A 1 178 ? -3.477 0.948 17.593 1.00 87.19 178 GLU A CA 1
ATOM 1392 C C . GLU A 1 178 ? -2.749 2.033 16.792 1.00 87.19 178 GLU A C 1
ATOM 1394 O O . GLU A 1 178 ? -2.236 1.780 15.702 1.00 87.19 178 GLU A O 1
ATOM 1399 N N . LEU A 1 179 ? -2.637 3.239 17.340 1.00 90.44 179 LEU A N 1
ATOM 1400 C CA . LEU A 1 179 ? -1.904 4.323 16.694 1.00 90.44 179 LEU A CA 1
ATOM 1401 C C . LEU A 1 179 ? -0.397 4.047 16.632 1.00 90.44 179 LEU A C 1
ATOM 1403 O O . LEU A 1 179 ? 0.225 4.327 15.606 1.00 90.44 179 LEU A O 1
ATOM 1407 N N . PHE A 1 180 ? 0.192 3.470 17.684 1.00 89.38 180 PHE A N 1
ATOM 1408 C CA . PHE A 1 180 ? 1.613 3.115 17.692 1.00 89.38 180 PHE A CA 1
ATOM 1409 C C . PHE A 1 180 ? 1.952 2.023 16.676 1.00 89.38 180 PHE A C 1
ATOM 1411 O O . PHE A 1 180 ? 2.896 2.198 15.905 1.00 89.38 180 PHE A O 1
ATOM 1418 N N . SER A 1 181 ? 1.191 0.927 16.607 1.00 89.25 181 SER A N 1
ATOM 1419 C CA . SER A 1 181 ? 1.497 -0.104 15.604 1.00 89.25 181 SER A CA 1
ATOM 1420 C C . SER A 1 181 ? 1.188 0.361 14.180 1.00 89.25 181 SER A C 1
ATOM 1422 O O . SER A 1 181 ? 1.921 0.002 13.257 1.00 89.25 181 SER A O 1
ATOM 1424 N N . LEU A 1 182 ? 0.184 1.226 13.975 1.00 92.25 182 LEU A N 1
ATOM 1425 C CA . LEU A 1 182 ? -0.024 1.870 12.676 1.00 92.25 182 LEU A CA 1
ATOM 1426 C C . LEU A 1 182 ? 1.169 2.756 12.292 1.00 92.25 182 LEU A C 1
ATOM 1428 O O . LEU A 1 182 ? 1.641 2.690 11.158 1.00 92.25 182 LEU A O 1
ATOM 1432 N N . GLN A 1 183 ? 1.706 3.538 13.231 1.00 93.75 183 GLN A N 1
ATOM 1433 C CA . GLN A 1 183 ? 2.911 4.336 13.011 1.00 93.75 183 GLN A CA 1
ATOM 1434 C C . GLN A 1 183 ? 4.115 3.456 12.657 1.00 93.75 183 GLN A C 1
ATOM 1436 O O . GLN A 1 183 ? 4.817 3.742 11.687 1.00 93.75 183 GLN A O 1
ATOM 1441 N N . ASN A 1 184 ? 4.343 2.367 13.393 1.00 91.75 184 ASN A N 1
ATOM 1442 C CA . ASN A 1 184 ? 5.424 1.431 13.088 1.00 91.75 184 ASN A CA 1
ATOM 1443 C C . ASN A 1 184 ? 5.273 0.847 11.676 1.00 91.75 184 ASN A C 1
ATOM 1445 O O . ASN A 1 184 ? 6.251 0.789 10.926 1.00 91.75 184 ASN A O 1
ATOM 1449 N N . ASN A 1 185 ? 4.045 0.499 11.272 1.00 92.25 185 ASN A N 1
ATOM 1450 C CA . ASN A 1 185 ? 3.753 0.061 9.909 1.00 92.25 185 ASN A CA 1
ATOM 1451 C C . ASN A 1 185 ? 4.085 1.147 8.877 1.00 92.25 185 ASN A C 1
ATOM 1453 O O . ASN A 1 185 ? 4.873 0.885 7.970 1.00 92.25 185 ASN A O 1
ATOM 1457 N N . VAL A 1 186 ? 3.581 2.373 9.042 1.00 96.00 186 VAL A N 1
ATOM 1458 C CA . VAL A 1 186 ? 3.862 3.495 8.129 1.00 96.00 186 VAL A CA 1
ATOM 1459 C C . VAL A 1 186 ? 5.365 3.724 7.980 1.00 96.00 186 VAL A C 1
ATOM 1461 O O . VAL A 1 186 ? 5.865 3.860 6.864 1.00 96.00 186 VAL A O 1
ATOM 1464 N N . ARG A 1 187 ? 6.123 3.694 9.080 1.00 95.44 187 ARG A N 1
ATOM 1465 C CA . ARG A 1 187 ? 7.580 3.879 9.061 1.00 95.44 187 ARG A CA 1
ATOM 1466 C C . ARG A 1 187 ? 8.314 2.73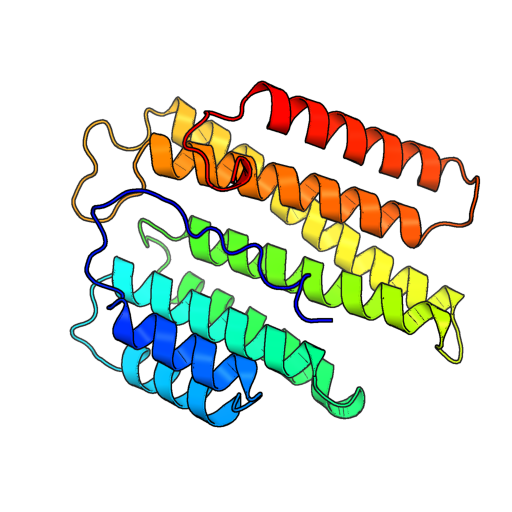9 8.363 1.00 95.44 187 ARG A C 1
ATOM 1468 O O . ARG A 1 187 ? 9.243 2.997 7.595 1.00 95.44 187 ARG A O 1
ATOM 1475 N N . PHE A 1 188 ? 7.881 1.500 8.573 1.00 95.25 188 PHE A N 1
ATOM 1476 C CA . PHE A 1 188 ? 8.399 0.351 7.838 1.00 95.25 188 PHE A CA 1
ATOM 1477 C C . PHE A 1 188 ? 8.132 0.484 6.328 1.00 95.25 188 PHE A C 1
ATOM 1479 O O . PHE A 1 188 ? 9.037 0.281 5.512 1.00 95.25 188 PHE A O 1
ATOM 1486 N N . GLN A 1 189 ? 6.924 0.898 5.939 1.00 96.31 189 GLN A N 1
ATOM 1487 C CA . GLN A 1 189 ? 6.566 1.112 4.533 1.00 96.31 189 GLN A CA 1
ATOM 1488 C C . GLN A 1 189 ? 7.313 2.299 3.921 1.00 96.31 189 GLN A C 1
ATOM 1490 O O . GLN A 1 189 ? 7.720 2.234 2.763 1.00 96.31 189 GLN A O 1
ATOM 1495 N N . LEU A 1 190 ? 7.595 3.345 4.697 1.00 97.25 190 LEU A N 1
ATOM 1496 C CA . LEU A 1 190 ? 8.431 4.460 4.262 1.00 97.25 190 LEU A CA 1
ATOM 1497 C C . LEU A 1 190 ? 9.871 4.005 3.982 1.00 97.25 190 LEU A C 1
ATOM 1499 O O . LEU A 1 190 ? 10.449 4.353 2.951 1.00 97.25 190 LEU A O 1
ATOM 1503 N N . ALA A 1 191 ? 10.438 3.148 4.835 1.00 97.44 191 ALA A N 1
ATOM 1504 C CA . ALA A 1 191 ? 11.743 2.550 4.567 1.00 97.44 191 ALA A CA 1
ATOM 1505 C C . ALA A 1 191 ? 11.740 1.701 3.285 1.00 97.44 191 ALA A C 1
ATOM 1507 O O . ALA A 1 191 ? 12.673 1.759 2.476 1.00 97.44 191 ALA A O 1
ATOM 1508 N N . ARG A 1 192 ? 10.665 0.940 3.062 1.00 97.44 192 ARG A N 1
ATOM 1509 C CA . ARG A 1 192 ? 10.448 0.191 1.822 1.00 97.44 192 ARG A CA 1
ATOM 1510 C C . ARG A 1 192 ? 10.333 1.122 0.608 1.00 97.44 192 ARG A C 1
ATOM 1512 O O . ARG A 1 192 ? 10.943 0.828 -0.423 1.00 97.44 192 ARG A O 1
ATOM 1519 N N . ALA A 1 193 ? 9.645 2.256 0.719 1.00 98.06 193 ALA A N 1
ATOM 1520 C CA . ALA A 1 193 ? 9.573 3.267 -0.334 1.00 98.06 193 ALA A CA 1
ATOM 1521 C C . ALA A 1 193 ? 10.967 3.818 -0.675 1.00 98.06 193 ALA A C 1
ATOM 1523 O O . ALA A 1 193 ? 11.359 3.811 -1.843 1.00 98.06 193 ALA A O 1
ATOM 1524 N N . TYR A 1 194 ? 11.777 4.180 0.325 1.00 98.38 194 TYR A N 1
ATOM 1525 C CA . TYR A 1 194 ? 13.160 4.624 0.110 1.00 98.38 194 TYR A CA 1
ATOM 1526 C C . TYR A 1 194 ? 14.035 3.560 -0.552 1.00 98.38 194 TYR A C 1
ATOM 1528 O O . TYR A 1 194 ? 14.782 3.870 -1.484 1.00 98.38 194 TYR A O 1
ATOM 1536 N N . ARG A 1 195 ? 13.900 2.292 -0.148 1.00 97.81 195 ARG A N 1
ATOM 1537 C CA . ARG A 1 195 ? 14.587 1.179 -0.812 1.00 97.81 195 ARG A CA 1
ATOM 1538 C C . ARG A 1 195 ? 14.192 1.080 -2.284 1.00 97.81 195 ARG A C 1
ATOM 1540 O O . ARG A 1 195 ? 15.062 0.907 -3.132 1.00 97.81 195 ARG A O 1
ATOM 1547 N N . ASN A 1 196 ? 12.907 1.188 -2.613 1.00 97.38 196 ASN A N 1
ATOM 1548 C CA . ASN A 1 196 ? 12.469 1.138 -4.009 1.00 97.38 196 ASN A CA 1
ATOM 1549 C C . ASN A 1 196 ? 12.944 2.354 -4.804 1.00 97.38 196 ASN A C 1
ATOM 1551 O O . ASN A 1 196 ? 13.387 2.189 -5.937 1.00 97.38 196 ASN A O 1
ATOM 1555 N N . ARG A 1 197 ? 12.977 3.536 -4.181 1.00 97.12 197 ARG A N 1
ATOM 1556 C CA . ARG A 1 197 ? 13.558 4.754 -4.754 1.00 97.12 197 ARG A CA 1
ATOM 1557 C C . ARG A 1 197 ? 15.025 4.545 -5.126 1.00 97.12 197 ARG A C 1
ATOM 1559 O O . ARG A 1 197 ? 15.428 4.834 -6.247 1.00 97.12 197 ARG A O 1
ATOM 1566 N N . ALA A 1 198 ? 15.802 3.960 -4.214 1.00 97.31 198 ALA A N 1
ATOM 1567 C CA . ALA A 1 198 ? 17.201 3.621 -4.447 1.00 97.31 198 ALA A CA 1
ATOM 1568 C C . ALA A 1 198 ? 17.399 2.656 -5.625 1.00 97.31 198 ALA A C 1
ATOM 1570 O O . ALA A 1 198 ? 18.377 2.761 -6.362 1.00 97.31 198 ALA A O 1
ATOM 1571 N N . LEU A 1 199 ? 16.475 1.710 -5.801 1.00 95.62 199 LEU A N 1
ATOM 1572 C CA . LEU A 1 199 ? 16.518 0.730 -6.884 1.00 95.62 199 LEU A CA 1
ATOM 1573 C C . LEU A 1 199 ? 16.117 1.310 -8.251 1.00 95.62 199 LEU A C 1
ATOM 1575 O O . LEU A 1 199 ? 16.405 0.668 -9.257 1.00 95.62 199 LEU A O 1
ATOM 1579 N N . CYS A 1 200 ? 15.500 2.494 -8.305 1.00 95.50 200 CYS A N 1
ATOM 1580 C CA . CYS A 1 200 ? 15.282 3.225 -9.559 1.00 95.50 200 CYS A CA 1
ATOM 1581 C C . CYS A 1 200 ? 16.533 3.984 -10.026 1.00 95.50 200 CYS A C 1
ATOM 1583 O O . CYS A 1 200 ? 16.667 4.262 -11.216 1.00 95.50 200 CYS A O 1
ATOM 1585 N N . TYR A 1 201 ? 17.449 4.316 -9.112 1.00 94.94 201 TYR A N 1
ATOM 1586 C CA . TYR A 1 201 ? 18.681 5.028 -9.436 1.00 94.94 201 TYR A CA 1
ATOM 1587 C C . TYR A 1 201 ? 19.780 4.100 -9.965 1.00 94.94 201 TYR A C 1
ATOM 1589 O O . TYR A 1 201 ? 19.839 2.900 -9.659 1.00 94.94 201 TYR A O 1
ATOM 1597 N N . LEU A 1 202 ? 20.709 4.689 -10.724 1.00 91.50 202 LEU A N 1
ATOM 1598 C CA . LEU A 1 202 ? 21.873 3.979 -11.241 1.00 91.50 202 LEU A CA 1
ATOM 1599 C C . LEU A 1 202 ? 22.682 3.330 -10.101 1.00 91.50 202 LEU A C 1
ATOM 1601 O O . LEU A 1 202 ? 22.811 3.895 -9.009 1.00 91.50 202 LEU A O 1
ATOM 1605 N N . PRO A 1 203 ? 23.250 2.132 -10.319 1.00 91.06 203 PRO A N 1
ATOM 1606 C CA . PRO A 1 203 ? 24.174 1.538 -9.364 1.00 91.06 203 PRO A CA 1
ATOM 1607 C C . PRO A 1 203 ? 25.312 2.504 -9.019 1.00 91.06 203 PRO A C 1
ATOM 1609 O O . PRO A 1 203 ? 25.909 3.099 -9.910 1.00 91.06 203 PRO A O 1
ATOM 1612 N N . LYS A 1 204 ? 25.636 2.606 -7.723 1.00 90.88 204 LYS A N 1
ATOM 1613 C CA . LYS A 1 204 ? 26.713 3.453 -7.177 1.00 90.88 204 LYS A CA 1
ATOM 1614 C C . LYS A 1 204 ? 26.522 4.972 -7.336 1.00 90.88 204 LYS A C 1
ATOM 1616 O O . LYS A 1 204 ? 27.476 5.695 -7.082 1.00 90.88 204 LYS A O 1
ATOM 1621 N N . SER A 1 205 ? 25.341 5.465 -7.720 1.00 96.38 205 SER A N 1
ATOM 1622 C CA . SER A 1 205 ? 25.080 6.910 -7.681 1.00 96.38 205 SER A CA 1
ATOM 1623 C C . SER A 1 205 ? 24.915 7.418 -6.246 1.00 96.38 205 SER A C 1
ATOM 1625 O O . SER A 1 205 ? 24.450 6.684 -5.367 1.00 96.38 205 SER A O 1
ATOM 1627 N N . ASP A 1 206 ? 25.224 8.695 -6.028 1.00 96.75 206 ASP A N 1
ATOM 1628 C CA . ASP A 1 206 ? 25.022 9.357 -4.735 1.00 96.75 206 ASP A CA 1
ATOM 1629 C C . ASP A 1 206 ? 23.547 9.325 -4.314 1.00 96.75 206 ASP A C 1
ATOM 1631 O O . ASP A 1 206 ? 23.237 9.032 -3.161 1.00 96.75 206 ASP A O 1
ATOM 1635 N N . ASP A 1 207 ? 22.620 9.496 -5.263 1.00 96.06 207 ASP A N 1
ATOM 1636 C CA . ASP A 1 207 ? 21.176 9.394 -5.016 1.00 96.06 207 ASP A CA 1
ATOM 1637 C C . ASP A 1 207 ? 20.758 8.019 -4.482 1.00 96.06 207 ASP A C 1
ATOM 1639 O O . ASP A 1 207 ? 19.892 7.903 -3.606 1.00 96.06 207 ASP A O 1
ATOM 1643 N N . ARG A 1 208 ? 21.383 6.954 -4.999 1.00 96.94 208 ARG A N 1
ATOM 1644 C CA . ARG A 1 208 ? 21.143 5.587 -4.537 1.00 96.94 208 ARG A CA 1
ATOM 1645 C C . ARG A 1 208 ? 21.667 5.391 -3.125 1.00 96.94 208 ARG A C 1
ATOM 1647 O O . ARG A 1 208 ? 20.964 4.795 -2.310 1.00 96.94 208 ARG A O 1
ATOM 1654 N N . VAL A 1 209 ? 22.871 5.884 -2.839 1.00 97.19 209 VAL A N 1
ATOM 1655 C CA . VAL A 1 209 ? 23.459 5.834 -1.494 1.00 97.19 209 VAL A CA 1
ATOM 1656 C C . VAL A 1 209 ? 22.575 6.597 -0.511 1.00 97.19 209 VAL A C 1
ATOM 1658 O O . VAL A 1 209 ? 22.171 6.028 0.497 1.00 97.19 209 VAL A O 1
ATOM 1661 N N . ALA A 1 210 ? 22.188 7.830 -0.838 1.00 96.94 210 ALA A N 1
ATOM 1662 C CA . ALA A 1 210 ? 21.330 8.659 0.001 1.00 96.94 210 ALA A CA 1
ATOM 1663 C C . ALA A 1 210 ? 19.987 7.977 0.304 1.00 96.94 210 ALA A C 1
ATOM 1665 O O . ALA A 1 210 ? 19.586 7.881 1.463 1.00 96.94 210 ALA A O 1
ATOM 1666 N N . ALA A 1 211 ? 19.307 7.438 -0.714 1.00 96.62 211 ALA A N 1
ATOM 1667 C CA . ALA A 1 211 ? 18.035 6.745 -0.520 1.00 96.62 211 ALA A CA 1
ATOM 1668 C C . ALA A 1 211 ? 18.173 5.455 0.316 1.00 96.62 211 ALA A C 1
ATOM 1670 O O . ALA A 1 211 ? 17.305 5.170 1.139 1.00 96.62 211 ALA A O 1
ATOM 1671 N N . LE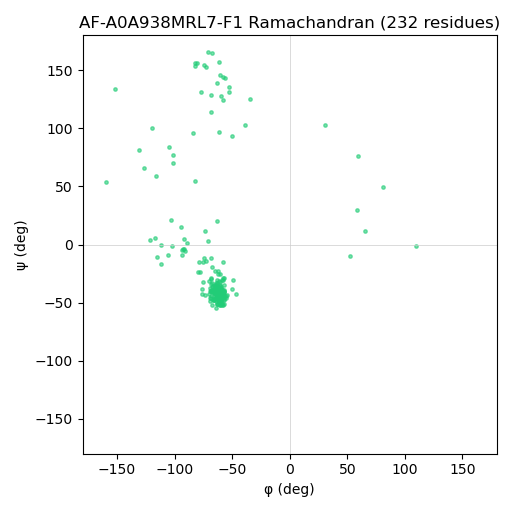U A 1 212 ? 19.260 4.688 0.164 1.00 97.38 212 LEU A N 1
ATOM 1672 C CA . LEU A 1 212 ? 19.514 3.523 1.021 1.00 97.38 212 LEU A CA 1
ATOM 1673 C C . LEU A 1 212 ? 19.827 3.923 2.464 1.00 97.38 212 LEU A C 1
ATOM 1675 O O . LEU A 1 212 ? 19.325 3.274 3.378 1.00 97.38 212 LEU A O 1
ATOM 1679 N N . SER A 1 213 ? 20.596 4.992 2.678 1.00 97.06 213 SER A N 1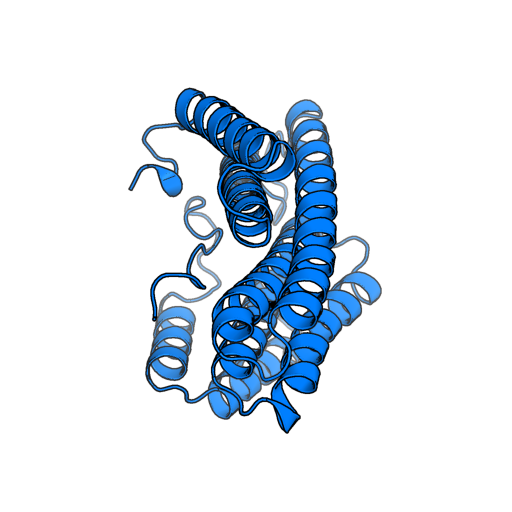
ATOM 1680 C CA . SER A 1 213 ? 20.864 5.522 4.018 1.00 97.06 213 SER A CA 1
ATOM 1681 C C . SER A 1 213 ? 19.570 5.922 4.723 1.00 97.06 213 SER A C 1
ATOM 1683 O O . SER A 1 213 ? 19.354 5.513 5.861 1.00 97.06 213 SER A O 1
ATOM 1685 N N . MET A 1 214 ? 18.661 6.615 4.025 1.00 96.31 214 MET A N 1
ATOM 1686 C CA . MET A 1 214 ? 17.330 6.940 4.555 1.00 96.31 214 MET A CA 1
ATOM 1687 C C . MET A 1 214 ? 16.523 5.680 4.901 1.00 96.31 214 MET A C 1
ATOM 1689 O O . MET A 1 214 ? 15.885 5.624 5.950 1.00 96.31 214 MET A O 1
ATOM 1693 N N . ALA A 1 215 ? 16.558 4.645 4.051 1.00 96.69 215 ALA A N 1
ATOM 1694 C CA . ALA A 1 215 ? 15.875 3.380 4.324 1.00 96.69 215 ALA A CA 1
ATOM 1695 C C . ALA A 1 215 ? 16.415 2.694 5.592 1.00 96.69 215 ALA A C 1
ATOM 1697 O O . ALA A 1 215 ? 15.635 2.242 6.429 1.00 96.69 215 ALA A O 1
ATOM 1698 N N . VAL A 1 216 ? 17.742 2.633 5.748 1.00 95.69 216 VAL A N 1
ATOM 1699 C CA . VAL A 1 216 ? 18.403 2.027 6.915 1.00 95.69 216 VAL A CA 1
ATOM 1700 C C . VAL A 1 216 ? 18.101 2.812 8.186 1.00 95.69 216 VAL A C 1
ATOM 1702 O O . VAL A 1 216 ? 17.735 2.212 9.195 1.00 95.69 216 VAL A O 1
ATOM 1705 N N . GLU A 1 217 ? 18.210 4.138 8.138 1.00 94.19 217 GLU A N 1
ATOM 1706 C CA . GLU A 1 217 ? 17.892 5.003 9.272 1.00 94.19 217 GLU A CA 1
ATOM 1707 C C . GLU A 1 217 ? 16.438 4.813 9.719 1.00 94.19 217 GLU A C 1
ATOM 1709 O O . GLU A 1 217 ? 16.166 4.630 10.908 1.00 94.19 217 GLU A O 1
ATOM 1714 N N . GLN A 1 218 ? 15.506 4.775 8.766 1.00 92.81 218 GLN A N 1
ATOM 1715 C CA . GLN A 1 218 ? 14.091 4.593 9.060 1.00 92.81 218 GLN A CA 1
ATOM 1716 C C . GLN A 1 218 ? 13.794 3.213 9.669 1.00 92.81 218 GLN A C 1
ATOM 1718 O O . GLN A 1 218 ? 13.035 3.118 10.638 1.00 92.81 218 GLN A O 1
ATOM 1723 N N . LEU A 1 219 ? 14.422 2.144 9.166 1.00 92.12 219 LEU A N 1
ATOM 1724 C CA . LEU A 1 219 ? 14.316 0.813 9.776 1.00 92.12 219 LEU A CA 1
ATOM 1725 C C . LEU A 1 219 ? 14.904 0.791 11.185 1.00 92.12 219 LEU A C 1
ATOM 1727 O O . LEU A 1 219 ? 14.272 0.250 12.085 1.00 92.12 219 LEU A O 1
ATOM 1731 N N . HIS A 1 220 ? 16.067 1.402 11.407 1.00 89.81 220 HIS A N 1
ATOM 1732 C CA . HIS A 1 220 ? 16.697 1.436 12.727 1.00 89.81 220 HIS A CA 1
ATOM 1733 C C . HIS A 1 220 ? 15.810 2.137 13.769 1.00 89.81 220 HIS A C 1
ATOM 1735 O O . HIS A 1 220 ? 15.619 1.632 14.879 1.00 89.81 220 HIS A O 1
ATOM 1741 N N . ARG A 1 221 ? 15.193 3.263 13.392 1.00 87.06 221 ARG A N 1
ATOM 1742 C CA . ARG A 1 221 ? 14.214 3.964 14.236 1.00 87.06 221 ARG A CA 1
ATOM 1743 C C . ARG A 1 221 ? 12.983 3.108 14.525 1.00 87.06 221 ARG A C 1
ATOM 1745 O O . ARG A 1 221 ? 12.515 3.092 15.654 1.00 87.06 221 ARG A O 1
ATOM 1752 N N . THR A 1 222 ? 12.482 2.384 13.525 1.00 86.56 222 THR A N 1
ATOM 1753 C CA . THR A 1 222 ? 11.293 1.532 13.682 1.00 86.56 222 THR A CA 1
ATOM 1754 C C . THR A 1 222 ? 11.593 0.352 14.604 1.00 86.56 222 THR A C 1
ATOM 1756 O O . THR A 1 222 ? 10.916 0.160 15.605 1.00 86.56 222 THR A O 1
ATOM 1759 N N . LEU A 1 223 ? 12.665 -0.394 14.323 1.00 84.19 223 LEU A N 1
ATOM 1760 C CA . LEU A 1 223 ? 13.043 -1.595 15.070 1.00 84.19 223 LEU A CA 1
ATOM 1761 C C . LEU A 1 223 ? 13.392 -1.309 16.535 1.00 84.19 223 LEU A C 1
ATOM 1763 O O . LEU A 1 223 ? 13.115 -2.137 17.395 1.00 84.19 223 LEU A O 1
ATOM 1767 N N . SER A 1 224 ? 13.973 -0.144 16.837 1.00 83.69 224 SER A N 1
ATOM 1768 C CA . SER A 1 224 ? 14.299 0.240 18.220 1.00 83.69 224 SER A CA 1
ATOM 1769 C C . SER A 1 224 ? 13.073 0.600 19.068 1.00 83.69 224 SER A C 1
ATOM 1771 O O . SER A 1 224 ? 13.181 0.660 20.290 1.00 83.69 224 SER A O 1
ATOM 1773 N N . GLN A 1 225 ? 11.916 0.818 18.438 1.00 80.56 225 GLN A N 1
ATOM 1774 C CA . GLN A 1 225 ? 10.661 1.204 19.091 1.00 80.56 225 GLN A CA 1
ATOM 1775 C C . GLN A 1 225 ? 9.589 0.103 19.024 1.00 80.56 225 GLN A C 1
ATOM 1777 O O . GLN A 1 225 ? 8.494 0.285 19.558 1.00 80.56 225 GLN A O 1
ATOM 1782 N N . LEU A 1 226 ? 9.890 -1.041 18.395 1.00 81.81 226 LEU A N 1
ATOM 1783 C CA . LEU A 1 226 ? 8.968 -2.171 18.313 1.00 81.81 226 LEU A CA 1
ATOM 1784 C C . LEU A 1 226 ? 8.764 -2.811 19.684 1.00 81.81 226 LEU A C 1
ATOM 1786 O O . LEU A 1 226 ? 9.712 -3.203 20.367 1.00 81.81 226 LEU A O 1
ATOM 1790 N N . ARG A 1 227 ? 7.497 -2.973 20.057 1.00 78.62 227 ARG A N 1
ATOM 1791 C CA . ARG A 1 227 ? 7.106 -3.816 21.184 1.00 78.62 227 ARG A CA 1
ATOM 1792 C C . ARG A 1 227 ? 7.077 -5.284 20.752 1.00 78.62 227 ARG A C 1
ATOM 1794 O O . ARG A 1 227 ? 6.903 -5.591 19.577 1.00 78.62 227 ARG A O 1
ATOM 1801 N N . ALA A 1 228 ? 7.227 -6.200 21.708 1.00 73.31 228 ALA A N 1
ATOM 1802 C CA . ALA A 1 228 ? 7.263 -7.642 21.435 1.00 73.31 228 ALA A CA 1
ATOM 1803 C C . ALA A 1 228 ? 5.936 -8.204 20.886 1.00 73.31 228 ALA A C 1
ATOM 1805 O O . ALA A 1 228 ? 5.907 -9.260 20.257 1.00 73.31 228 ALA A O 1
ATOM 1806 N N . ASP A 1 229 ? 4.827 -7.522 21.149 1.00 73.06 229 ASP A N 1
ATOM 1807 C CA . ASP A 1 229 ? 3.488 -7.862 20.685 1.00 73.06 229 ASP A CA 1
ATOM 1808 C C . ASP A 1 229 ? 3.088 -7.158 19.380 1.00 73.06 229 ASP A C 1
ATOM 1810 O O . ASP A 1 229 ? 2.038 -7.494 18.829 1.00 73.06 229 ASP A O 1
ATOM 1814 N N . ASP A 1 230 ? 3.930 -6.258 18.859 1.00 73.56 230 ASP A N 1
ATOM 1815 C CA . ASP A 1 230 ? 3.685 -5.558 17.600 1.00 73.56 230 ASP A CA 1
ATOM 1816 C C . ASP A 1 230 ? 3.639 -6.556 16.421 1.00 73.56 230 ASP A C 1
ATOM 1818 O O . ASP A 1 230 ? 4.463 -7.476 16.351 1.00 73.56 230 ASP A O 1
ATOM 1822 N N . PRO A 1 231 ? 2.712 -6.397 15.460 1.00 72.25 231 PRO A N 1
ATOM 1823 C CA . PRO A 1 231 ? 2.605 -7.283 14.298 1.00 72.25 231 PRO A CA 1
ATOM 1824 C C . PRO A 1 231 ? 3.868 -7.381 13.452 1.00 72.25 231 PRO A C 1
ATOM 1826 O O . PRO A 1 231 ? 4.090 -8.410 12.824 1.00 72.25 231 PRO A O 1
ATOM 1829 N N . LEU A 1 232 ? 4.696 -6.334 13.424 1.00 74.25 232 LEU A N 1
ATOM 1830 C CA . LEU A 1 232 ? 5.961 -6.348 12.689 1.00 74.25 232 LEU A CA 1
ATOM 1831 C C . LEU A 1 232 ? 7.050 -7.183 13.377 1.00 74.25 232 LEU A C 1
ATOM 1833 O O . LEU A 1 232 ? 8.088 -7.436 12.768 1.00 74.25 232 LEU A O 1
ATOM 1837 N N . ALA A 1 233 ? 6.840 -7.598 14.628 1.00 68.81 233 ALA A N 1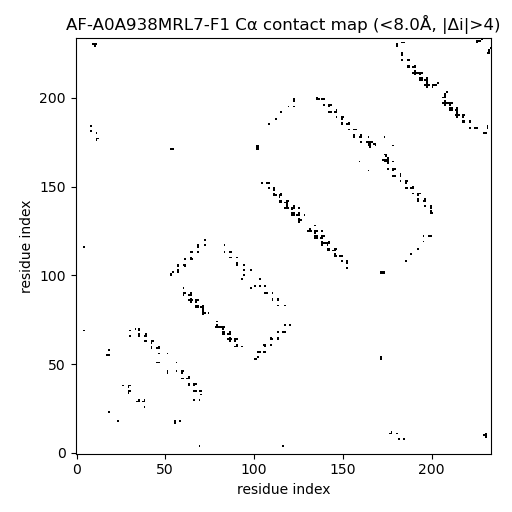
ATOM 1838 C CA . ALA A 1 233 ? 7.770 -8.437 15.378 1.00 68.81 233 ALA A CA 1
ATOM 1839 C C . ALA A 1 233 ? 7.521 -9.951 15.196 1.00 68.81 233 ALA A C 1
ATOM 1841 O O . ALA A 1 233 ? 8.228 -10.748 15.817 1.00 68.81 233 ALA A O 1
ATOM 1842 N N . ARG A 1 234 ? 6.530 -10.359 14.385 1.00 53.84 234 ARG A N 1
ATOM 1843 C CA . ARG A 1 234 ? 6.099 -11.759 14.208 1.00 53.84 234 ARG A CA 1
ATOM 1844 C C . ARG A 1 234 ? 6.250 -12.270 12.780 1.00 53.84 234 ARG A C 1
ATOM 1846 O O . ARG A 1 234 ? 6.042 -11.482 11.834 1.00 53.84 234 ARG A O 1
#

Foldseek 3Di:
DPPQLPPPLPDDDDDCCPCPPVVVVVLVVCLVVLVLVVSLVVLVVVCPPPPDDLQRNLVSLLSNLSSLLSNLLVDDPVCNVVSLVSSLVSLVVCCVVCVPRQVNLSSLLSNLSSLCSVLLSLLVCLVVDPHSLVSLVVSLVSLVVSLVSLVVSLVVLVVCLVVQPPPPPDPNHQHNRSSLLVSLSSLLVSLVSLCSNLSSDDPPDPSNVVSNVSSVVSVVVSVVSDDCSRPVND

Secondary structure (DSSP, 8-state):
--SSS---S----S--TTS-HHHHHHHHHHHHTT-HHHHHHHHHHHHH-TT--HHHHHHHHHHHHHHHHHHHHHS-HHHHHHHHHHHHHHHHHHHHH-TT-TTHHHHHHHHHHHHHHHHHHHHHHHTTSSSHHHHHHHHHHHHHHHHHHHHHHHHHHHHHHHTTS-SS--TTSPPHHHHHHHHHHHHHHHHHHHHHHHHHSPTT-HHHHHHHHHHHHHHHHHHTT--TTSGGG-